Protein AF-A0A849SZ87-F1 (afdb_monomer_lite)

Structure (mmCIF, N/CA/C/O backbone):
data_AF-A0A849SZ87-F1
#
_entry.id   AF-A0A849SZ87-F1
#
loop_
_atom_site.group_PDB
_atom_site.id
_atom_site.type_symbol
_atom_site.label_atom_id
_atom_site.label_alt_id
_atom_site.label_comp_id
_atom_site.label_asym_id
_atom_site.label_entity_id
_atom_site.label_seq_id
_atom_site.pdbx_PDB_ins_code
_atom_site.Cartn_x
_atom_site.Cartn_y
_atom_site.Cartn_z
_atom_site.occupancy
_atom_site.B_iso_or_equiv
_atom_site.auth_seq_id
_atom_site.auth_comp_id
_atom_site.auth_asym_id
_atom_site.auth_atom_id
_atom_site.pdbx_PDB_model_num
ATOM 1 N N . MET A 1 1 ? 19.370 -30.699 -12.574 1.00 82.19 1 MET A N 1
ATOM 2 C CA . MET A 1 1 ? 18.838 -30.207 -13.864 1.00 82.19 1 MET A CA 1
ATOM 3 C C . MET A 1 1 ? 19.496 -28.872 -14.198 1.00 82.19 1 MET A C 1
ATOM 5 O O . MET A 1 1 ? 19.575 -28.051 -13.286 1.00 82.19 1 MET A O 1
ATOM 9 N N . PRO A 1 2 ? 19.990 -28.651 -15.431 1.00 94.44 2 PRO A N 1
ATOM 10 C CA . PRO A 1 2 ? 20.607 -27.383 -15.834 1.00 94.44 2 PRO A CA 1
ATOM 11 C C . PRO A 1 2 ? 19.672 -26.180 -15.647 1.00 94.44 2 PRO A C 1
ATOM 13 O O . PRO A 1 2 ? 18.451 -26.325 -15.718 1.00 94.44 2 PRO A O 1
ATOM 16 N N . ALA A 1 3 ? 20.238 -24.991 -15.424 1.00 92.12 3 ALA A N 1
ATOM 17 C CA . ALA A 1 3 ? 19.462 -23.763 -15.232 1.00 92.12 3 ALA A CA 1
ATOM 18 C C . ALA A 1 3 ? 18.621 -23.386 -16.467 1.00 92.12 3 ALA A C 1
ATOM 20 O O . ALA A 1 3 ? 17.505 -22.903 -16.315 1.00 92.12 3 ALA A O 1
ATOM 21 N N . SER A 1 4 ? 19.116 -23.663 -17.679 1.00 92.94 4 SER A N 1
ATOM 22 C CA . SER A 1 4 ? 18.363 -23.464 -18.926 1.00 92.94 4 SER A CA 1
ATOM 23 C C . SER A 1 4 ? 17.113 -24.340 -18.983 1.00 92.94 4 SER A C 1
ATOM 25 O O . SER A 1 4 ? 16.025 -23.849 -19.241 1.00 92.94 4 SER A O 1
ATOM 27 N N . THR A 1 5 ? 17.234 -25.618 -18.625 1.00 94.81 5 THR A N 1
ATOM 28 C CA . THR A 1 5 ? 16.085 -26.530 -18.577 1.00 94.81 5 THR A CA 1
ATOM 29 C C . THR A 1 5 ? 15.071 -26.117 -17.505 1.00 94.81 5 THR A C 1
ATOM 31 O O . THR A 1 5 ? 13.871 -26.242 -17.716 1.00 94.81 5 THR A O 1
ATOM 34 N N . GLN A 1 6 ? 15.529 -25.595 -16.358 1.00 94.69 6 GLN A N 1
ATOM 35 C CA . GLN A 1 6 ? 14.630 -25.013 -15.351 1.00 94.69 6 GLN A CA 1
ATOM 36 C C . GLN A 1 6 ? 13.871 -23.803 -15.906 1.00 94.69 6 GLN A C 1
ATOM 38 O O . GLN A 1 6 ? 12.670 -23.692 -15.678 1.00 94.69 6 GLN A O 1
ATOM 43 N N . TRP A 1 7 ? 14.553 -22.930 -16.650 1.00 93.81 7 TRP A N 1
ATOM 44 C CA . TRP A 1 7 ? 13.937 -21.767 -17.283 1.00 93.81 7 TRP A CA 1
ATOM 45 C C . TRP A 1 7 ? 12.839 -22.164 -18.274 1.00 93.81 7 TRP A C 1
ATOM 47 O O . TRP A 1 7 ? 11.716 -21.689 -18.137 1.00 93.81 7 TRP A O 1
ATOM 57 N N . ASP A 1 8 ? 13.119 -23.083 -19.199 1.00 94.75 8 ASP A N 1
ATOM 58 C CA . ASP A 1 8 ? 12.157 -23.488 -20.235 1.00 94.75 8 ASP A CA 1
ATOM 59 C C . ASP A 1 8 ? 10.884 -24.118 -19.637 1.00 94.75 8 ASP A C 1
ATOM 61 O O . ASP A 1 8 ? 9.766 -23.884 -20.109 1.00 94.75 8 ASP A O 1
ATOM 65 N N . LEU A 1 9 ? 11.034 -24.883 -18.548 1.00 94.94 9 LEU A N 1
ATOM 66 C CA . LEU A 1 9 ? 9.902 -25.445 -17.806 1.00 94.94 9 LEU A CA 1
ATOM 67 C C . LEU A 1 9 ? 9.065 -24.355 -17.122 1.00 94.94 9 LEU A C 1
ATOM 69 O O . LEU A 1 9 ? 7.835 -24.423 -17.148 1.00 94.94 9 LEU A O 1
ATOM 73 N N . MET A 1 10 ? 9.713 -23.353 -16.519 1.00 94.81 10 MET A N 1
ATOM 74 C CA . MET A 1 10 ? 9.015 -22.229 -15.889 1.00 94.81 10 MET A CA 1
ATOM 75 C C . MET A 1 10 ? 8.308 -21.346 -16.919 1.00 94.81 10 MET A C 1
ATOM 77 O O . MET A 1 10 ? 7.172 -20.945 -16.680 1.00 94.81 10 MET A O 1
ATOM 81 N N . ASP A 1 11 ? 8.935 -21.084 -18.066 1.00 93.44 11 ASP A N 1
ATOM 82 C CA . ASP A 1 11 ? 8.348 -20.297 -19.156 1.00 93.44 11 ASP A CA 1
ATOM 83 C C . ASP A 1 11 ? 7.107 -20.988 -19.739 1.00 93.44 11 ASP A C 1
ATOM 85 O O . ASP A 1 11 ? 6.035 -20.391 -19.868 1.00 93.44 11 ASP A O 1
ATOM 89 N N . THR A 1 12 ? 7.201 -22.301 -19.965 1.00 94.19 12 THR A N 1
ATOM 90 C CA . THR A 1 12 ? 6.059 -23.116 -20.395 1.00 94.19 12 THR A CA 1
ATOM 91 C C . THR A 1 12 ? 4.912 -23.042 -19.385 1.00 94.19 12 THR A C 1
ATOM 93 O O . THR A 1 12 ? 3.767 -22.803 -19.769 1.00 94.19 12 THR A O 1
ATOM 96 N N . LEU A 1 13 ? 5.203 -23.200 -18.088 1.00 93.94 13 LEU A N 1
ATOM 97 C CA . LEU A 1 13 ? 4.199 -23.106 -17.025 1.00 93.94 13 LEU A CA 1
ATOM 98 C C . LEU A 1 13 ? 3.573 -21.706 -16.936 1.00 93.94 13 LEU A C 1
ATOM 100 O O . LEU A 1 13 ? 2.364 -21.586 -16.733 1.00 93.94 13 LEU A O 1
ATOM 104 N N . ALA A 1 14 ? 4.366 -20.648 -17.116 1.00 92.25 14 ALA A N 1
ATOM 105 C CA . ALA A 1 14 ? 3.893 -19.270 -17.050 1.00 92.25 14 ALA A CA 1
ATOM 106 C C . ALA A 1 14 ? 2.784 -18.990 -18.077 1.00 92.25 14 ALA A C 1
ATOM 108 O O . ALA A 1 14 ? 1.806 -18.315 -17.747 1.00 92.25 14 ALA A O 1
ATOM 109 N N . ASN A 1 15 ? 2.871 -19.575 -19.277 1.00 92.06 15 ASN A N 1
ATOM 110 C CA . ASN A 1 15 ? 1.826 -19.454 -20.299 1.00 92.06 15 ASN A CA 1
ATOM 111 C C . ASN A 1 15 ? 0.475 -20.025 -19.833 1.00 92.06 15 ASN A C 1
ATOM 113 O O . ASN A 1 15 ? -0.566 -19.410 -20.068 1.00 92.06 15 ASN A O 1
ATOM 117 N N . TYR A 1 16 ? 0.477 -21.146 -19.105 1.00 94.38 16 TYR A N 1
ATOM 118 C CA . TYR A 1 16 ? -0.746 -21.724 -18.531 1.00 94.38 16 TYR A CA 1
ATOM 119 C C . TYR A 1 16 ? -1.301 -20.910 -17.356 1.00 94.38 16 TYR A C 1
ATOM 121 O O . TYR A 1 16 ? -2.509 -20.903 -17.123 1.00 94.38 16 TYR A O 1
ATOM 129 N N . LEU A 1 17 ? -0.439 -20.203 -16.621 1.00 94.19 17 LEU A N 1
ATOM 130 C CA . LEU A 1 17 ? -0.842 -19.337 -15.510 1.00 94.19 17 LEU A CA 1
ATOM 131 C C . LEU A 1 17 ? -1.321 -17.956 -15.971 1.00 94.19 17 LEU A C 1
ATOM 133 O O . LEU A 1 17 ? -2.005 -17.263 -15.216 1.00 94.19 17 LEU A O 1
ATOM 137 N N . TYR A 1 18 ? -1.009 -17.546 -17.201 1.00 93.69 18 TYR A N 1
ATOM 138 C CA . TYR A 1 18 ? -1.350 -16.217 -17.700 1.00 93.69 18 TYR A CA 1
ATOM 139 C C . TYR A 1 18 ? -2.860 -15.899 -17.651 1.00 93.69 18 TYR A C 1
ATOM 141 O O . TYR A 1 18 ? -3.218 -14.823 -17.163 1.00 93.69 18 TYR A O 1
ATOM 149 N N . PRO A 1 19 ? -3.784 -16.801 -18.047 1.00 95.94 19 PRO A N 1
ATOM 150 C CA . PRO A 1 19 ? -5.220 -16.555 -17.893 1.00 95.94 19 PRO A CA 1
ATOM 151 C C . PRO A 1 19 ? -5.654 -16.412 -16.428 1.00 95.94 19 PRO A C 1
ATOM 153 O O . PRO A 1 19 ? -6.506 -15.578 -16.117 1.00 95.94 19 PRO A O 1
ATOM 156 N N . VAL A 1 20 ? -5.041 -17.178 -15.517 1.00 96.12 20 VAL A N 1
ATOM 157 C CA . VAL A 1 20 ? -5.298 -17.074 -14.071 1.00 96.12 20 VAL A CA 1
ATOM 158 C C . VAL A 1 20 ? -4.872 -15.698 -13.570 1.00 96.12 20 VAL A C 1
ATOM 160 O O . VAL A 1 20 ? -5.648 -15.016 -12.907 1.00 96.12 20 VAL A O 1
ATOM 163 N N . TRP A 1 21 ? -3.682 -15.241 -13.960 1.00 95.56 21 TRP A N 1
ATOM 164 C CA . TRP A 1 21 ? -3.193 -13.899 -13.654 1.00 95.56 21 TRP A CA 1
ATOM 165 C C . TRP A 1 21 ? -4.136 -12.796 -14.165 1.00 95.56 21 TRP A C 1
ATOM 167 O O . TRP A 1 21 ? -4.491 -11.887 -13.415 1.00 95.56 21 TRP A O 1
ATOM 177 N N . GLN A 1 22 ? -4.618 -12.901 -15.407 1.00 95.69 22 GLN A N 1
ATOM 178 C CA . GLN A 1 22 ? -5.601 -11.963 -15.966 1.00 95.69 22 GLN A CA 1
ATOM 179 C C . GLN A 1 22 ? -6.918 -11.956 -15.175 1.00 95.69 22 GLN A C 1
ATOM 181 O O . GLN A 1 22 ? -7.501 -10.896 -14.937 1.00 95.69 22 GLN A O 1
ATOM 186 N N . SER A 1 23 ? -7.378 -13.126 -14.725 1.00 97.06 23 SER A N 1
ATOM 187 C CA . SER A 1 23 ? -8.558 -13.239 -13.864 1.00 97.06 23 SER A CA 1
ATOM 188 C C . SER A 1 23 ? -8.329 -12.603 -12.489 1.00 97.06 23 SER A C 1
ATOM 190 O O . SER A 1 23 ? -9.215 -11.922 -11.966 1.00 97.06 23 SER A O 1
ATOM 192 N N . LEU A 1 24 ? -7.134 -12.766 -11.912 1.00 97.88 24 LEU A N 1
ATOM 193 C CA . LEU A 1 24 ? -6.762 -12.145 -10.641 1.00 97.88 24 LEU A CA 1
ATOM 194 C C . LEU A 1 24 ? -6.739 -10.618 -10.738 1.00 97.88 24 LEU A C 1
ATOM 196 O O . LEU A 1 24 ? -7.220 -9.970 -9.816 1.00 97.88 24 LEU A O 1
ATOM 200 N N . LEU A 1 25 ? -6.272 -10.035 -11.850 1.00 97.81 25 LEU A N 1
ATOM 201 C CA . LEU A 1 25 ? -6.321 -8.582 -12.070 1.00 97.81 25 LEU A CA 1
ATOM 202 C C . LEU A 1 25 ? -7.762 -8.050 -12.031 1.00 97.81 25 LEU A C 1
ATOM 204 O O . LEU A 1 25 ? -8.057 -7.117 -11.284 1.00 97.81 25 LEU A O 1
ATOM 208 N N . LYS A 1 26 ? -8.673 -8.683 -12.780 1.00 97.31 26 LYS A N 1
ATOM 209 C CA . LYS A 1 26 ? -10.098 -8.304 -12.816 1.00 97.31 26 LYS A CA 1
ATOM 210 C C . LYS A 1 26 ? -10.783 -8.499 -11.463 1.00 97.31 26 LYS A C 1
ATOM 212 O O . LYS A 1 26 ? -11.600 -7.683 -11.045 1.00 97.31 26 LYS A O 1
ATOM 217 N N . THR A 1 27 ? -10.441 -9.573 -10.755 1.00 98.19 27 THR A N 1
ATOM 218 C CA . THR A 1 27 ? -10.985 -9.843 -9.417 1.00 98.19 27 THR A CA 1
ATOM 219 C C . THR A 1 27 ? -10.476 -8.807 -8.415 1.00 98.19 27 THR A C 1
ATOM 221 O O . THR A 1 27 ? -11.268 -8.192 -7.706 1.00 98.19 27 THR A O 1
ATOM 224 N N . ALA A 1 28 ? -9.170 -8.525 -8.423 1.00 98.19 28 ALA A N 1
ATOM 225 C CA . ALA A 1 28 ? -8.542 -7.532 -7.560 1.00 98.19 28 ALA A CA 1
ATOM 226 C C . ALA A 1 28 ? -9.120 -6.126 -7.771 1.00 98.19 28 ALA A C 1
ATOM 228 O O . ALA A 1 28 ? -9.262 -5.385 -6.798 1.00 98.19 28 ALA A O 1
ATOM 229 N N . ALA A 1 29 ? -9.524 -5.768 -8.993 1.00 97.75 29 ALA A N 1
ATOM 230 C CA . ALA A 1 29 ? -10.186 -4.493 -9.273 1.00 97.75 29 ALA A CA 1
ATOM 231 C C . ALA A 1 29 ? -11.464 -4.271 -8.445 1.00 97.75 29 ALA A C 1
ATOM 233 O O . ALA A 1 29 ? -11.855 -3.127 -8.228 1.00 97.75 29 ALA A O 1
ATOM 234 N N . ASN A 1 30 ? -12.090 -5.339 -7.939 1.00 97.88 30 ASN A N 1
ATOM 235 C CA . ASN A 1 30 ? -13.337 -5.305 -7.175 1.00 97.88 30 ASN A CA 1
ATOM 236 C C . ASN A 1 30 ? -13.152 -5.294 -5.643 1.00 97.88 30 ASN A C 1
ATOM 238 O O . ASN A 1 30 ? -14.138 -5.380 -4.910 1.00 97.88 30 ASN A O 1
ATOM 242 N N . GLY A 1 31 ? -11.919 -5.154 -5.139 1.00 97.56 31 GLY A N 1
ATOM 243 C CA . GLY A 1 31 ? -11.644 -5.031 -3.700 1.00 97.56 31 GLY A CA 1
ATOM 244 C C . GLY A 1 31 ? -12.196 -3.744 -3.076 1.00 97.56 31 GLY A C 1
ATOM 245 O O . GLY A 1 31 ? -12.512 -2.779 -3.766 1.00 97.56 31 GLY A O 1
ATOM 246 N N . ASN A 1 32 ? -12.327 -3.696 -1.755 1.00 96.69 32 ASN A N 1
ATOM 247 C CA . ASN A 1 32 ? -12.716 -2.491 -1.011 1.00 96.69 32 ASN A CA 1
ATOM 248 C C . ASN A 1 32 ? -11.555 -1.858 -0.226 1.00 96.69 32 ASN A C 1
ATOM 250 O O . ASN A 1 32 ? -11.709 -0.765 0.326 1.00 96.69 32 ASN A O 1
ATOM 254 N N . LYS A 1 33 ? -10.396 -2.520 -0.180 1.00 97.44 33 LYS A N 1
ATOM 255 C CA . LYS A 1 33 ? -9.159 -2.001 0.410 1.00 97.44 33 LYS A CA 1
ATOM 256 C C . LYS A 1 33 ? -7.991 -2.320 -0.513 1.00 97.44 33 LYS A C 1
ATOM 258 O O . LYS A 1 33 ? -7.810 -3.476 -0.893 1.00 97.44 33 LYS A O 1
ATOM 263 N N . PHE A 1 34 ? -7.218 -1.295 -0.838 1.00 98.25 34 PHE A N 1
ATOM 264 C CA . PHE A 1 34 ? -6.041 -1.369 -1.684 1.00 98.25 34 PHE A CA 1
ATOM 265 C C . PHE A 1 34 ? -4.821 -0.870 -0.919 1.00 98.25 34 PHE A C 1
ATOM 267 O O . PHE A 1 34 ? -4.878 0.164 -0.252 1.00 98.25 34 PHE A O 1
ATOM 274 N N . PHE A 1 35 ? -3.712 -1.586 -1.051 1.00 98.19 35 PHE A N 1
ATOM 275 C CA . PHE A 1 35 ? -2.406 -1.167 -0.554 1.00 98.19 35 PHE A CA 1
ATOM 276 C C . PHE A 1 35 ? -1.435 -1.205 -1.720 1.00 98.19 35 PHE A C 1
ATOM 278 O O . PHE A 1 35 ? -1.358 -2.232 -2.398 1.00 98.19 35 PHE A O 1
ATOM 285 N N . ILE A 1 36 ? -0.717 -0.110 -1.952 1.00 97.69 36 ILE A N 1
ATOM 286 C CA . ILE A 1 36 ? 0.285 -0.039 -3.014 1.00 97.69 36 ILE A CA 1
ATOM 287 C C . ILE A 1 36 ? 1.612 0.491 -2.481 1.00 97.69 36 ILE A C 1
ATOM 289 O O . ILE A 1 36 ? 1.640 1.410 -1.660 1.00 97.69 36 ILE A O 1
ATOM 293 N N . ASP A 1 37 ? 2.700 -0.099 -2.960 1.00 97.25 37 ASP A N 1
ATOM 294 C CA . ASP A 1 37 ? 4.065 0.336 -2.679 1.00 97.25 37 ASP A CA 1
ATOM 295 C C . ASP A 1 37 ? 4.983 -0.020 -3.855 1.00 97.25 37 ASP A C 1
ATOM 297 O O . ASP A 1 37 ? 4.768 -1.034 -4.525 1.00 97.25 37 ASP A O 1
ATOM 301 N N . ASP A 1 38 ? 6.003 0.799 -4.107 1.00 96.56 38 ASP A N 1
ATOM 302 C CA . ASP A 1 38 ? 6.978 0.595 -5.183 1.00 96.56 38 ASP A CA 1
ATOM 303 C C . ASP A 1 38 ? 8.367 0.310 -4.604 1.00 96.56 38 ASP A C 1
ATOM 305 O O . ASP A 1 38 ? 8.930 1.096 -3.845 1.00 96.56 38 ASP A O 1
ATOM 309 N N . THR A 1 39 ? 8.992 -0.777 -5.054 1.00 95.56 39 THR A N 1
ATOM 310 C CA . THR A 1 39 ? 10.408 -1.063 -4.780 1.00 95.56 39 THR A CA 1
ATOM 311 C C . THR A 1 39 ? 11.215 -1.032 -6.073 1.00 95.56 39 THR A C 1
ATOM 313 O O . THR A 1 39 ? 10.759 -1.500 -7.113 1.00 95.56 39 THR A O 1
ATOM 316 N N . LYS A 1 40 ? 12.439 -0.490 -6.046 1.00 96.00 40 LYS A N 1
ATOM 317 C CA . LYS A 1 40 ? 13.316 -0.453 -7.231 1.00 96.00 40 LYS A CA 1
ATOM 318 C C . LYS A 1 40 ? 13.688 -1.867 -7.688 1.00 96.00 40 LYS A C 1
ATOM 320 O O . LYS A 1 40 ? 14.055 -2.708 -6.873 1.00 96.00 40 LYS A O 1
ATOM 325 N N . VAL A 1 41 ? 13.693 -2.094 -9.000 1.00 96.81 41 VAL A N 1
ATOM 326 C CA . VAL A 1 41 ? 14.121 -3.362 -9.618 1.00 96.81 41 VAL A CA 1
ATOM 327 C C . VAL A 1 41 ? 15.041 -3.097 -10.812 1.00 96.81 41 VAL A C 1
ATOM 329 O O . VAL A 1 41 ? 15.015 -2.019 -11.404 1.00 96.81 41 VAL A O 1
ATOM 332 N N . LYS A 1 42 ? 15.881 -4.070 -11.179 1.00 96.12 42 LYS A N 1
ATOM 333 C CA . LYS A 1 42 ? 16.712 -4.018 -12.392 1.00 96.12 42 LYS A CA 1
ATOM 334 C C . LYS A 1 42 ? 16.203 -5.041 -13.401 1.00 96.12 42 LYS A C 1
ATOM 336 O O . LYS A 1 42 ? 16.357 -6.237 -13.188 1.00 96.12 42 LYS A O 1
ATOM 341 N N . VAL A 1 43 ? 15.648 -4.566 -14.514 1.00 95.38 43 VAL A N 1
ATOM 342 C CA . VAL A 1 43 ? 15.211 -5.422 -15.625 1.00 95.38 43 VAL A CA 1
ATOM 343 C C . VAL A 1 43 ? 16.175 -5.228 -16.791 1.00 95.38 43 VAL A C 1
ATOM 345 O O . VAL A 1 43 ? 16.273 -4.137 -17.351 1.00 95.38 43 VAL A O 1
ATOM 348 N N . LEU A 1 44 ? 16.930 -6.273 -17.140 1.00 95.44 44 LEU A N 1
ATOM 349 C CA . LEU A 1 44 ? 18.044 -6.163 -18.091 1.00 95.44 44 LEU A CA 1
ATOM 350 C C . LEU A 1 44 ? 17.604 -5.719 -19.492 1.00 95.44 44 LEU A C 1
ATOM 352 O O . LEU A 1 44 ? 18.324 -4.948 -20.127 1.00 95.44 44 LEU A O 1
ATOM 356 N N . SER A 1 45 ? 16.436 -6.164 -19.966 1.00 94.62 45 SER A N 1
ATOM 357 C CA . SER A 1 45 ? 15.861 -5.708 -21.240 1.00 94.62 45 SER A CA 1
ATOM 358 C C . SER A 1 45 ? 15.591 -4.201 -21.218 1.00 94.62 45 SER A C 1
ATOM 360 O O . SER A 1 45 ? 16.113 -3.478 -22.062 1.00 94.62 45 SER A O 1
ATOM 362 N N . LEU A 1 46 ? 14.918 -3.704 -20.177 1.00 94.81 46 LEU A N 1
ATOM 363 C CA . LEU A 1 46 ? 14.637 -2.274 -20.004 1.00 94.81 46 LEU A CA 1
ATOM 364 C C . LEU A 1 46 ? 15.918 -1.433 -19.846 1.00 94.81 46 LEU A C 1
ATOM 366 O O . LEU A 1 46 ? 15.982 -0.302 -20.329 1.00 94.81 46 LEU A O 1
ATOM 370 N N . ILE A 1 47 ? 16.966 -1.975 -19.211 1.00 94.19 47 ILE A N 1
ATOM 371 C CA . ILE A 1 47 ? 18.286 -1.323 -19.119 1.00 94.19 47 ILE A CA 1
ATOM 372 C C . ILE A 1 47 ? 18.936 -1.190 -20.501 1.00 94.19 47 ILE A C 1
ATOM 374 O O . ILE A 1 47 ? 19.533 -0.153 -20.792 1.00 94.19 47 ILE A O 1
ATOM 378 N N . LYS A 1 48 ? 18.833 -2.216 -21.354 1.00 93.69 48 LYS A N 1
ATOM 379 C CA . LYS A 1 48 ? 19.332 -2.148 -22.736 1.00 93.69 48 LYS A CA 1
ATOM 380 C C . LYS A 1 48 ? 18.550 -1.107 -23.540 1.00 93.69 48 LYS A C 1
ATOM 382 O O . LYS A 1 48 ? 19.170 -0.248 -24.157 1.00 93.69 48 LYS A O 1
ATOM 387 N N . GLU A 1 49 ? 17.221 -1.117 -23.451 1.00 91.69 49 GLU A N 1
ATOM 388 C CA . GLU A 1 49 ? 16.353 -0.120 -24.094 1.00 91.69 49 GLU A CA 1
ATOM 389 C C . GLU A 1 49 ? 16.687 1.314 -23.661 1.00 91.69 49 GLU A C 1
ATOM 391 O O . GLU A 1 49 ? 16.717 2.219 -24.490 1.00 91.69 49 GLU A O 1
ATOM 396 N N . ASN A 1 50 ? 17.022 1.532 -22.382 1.00 90.69 50 ASN A N 1
ATOM 397 C CA . ASN A 1 50 ? 17.359 2.855 -21.840 1.00 90.69 50 ASN A CA 1
ATOM 398 C C . ASN A 1 50 ? 18.536 3.552 -22.546 1.00 90.69 50 ASN A C 1
ATOM 400 O O . ASN A 1 50 ? 18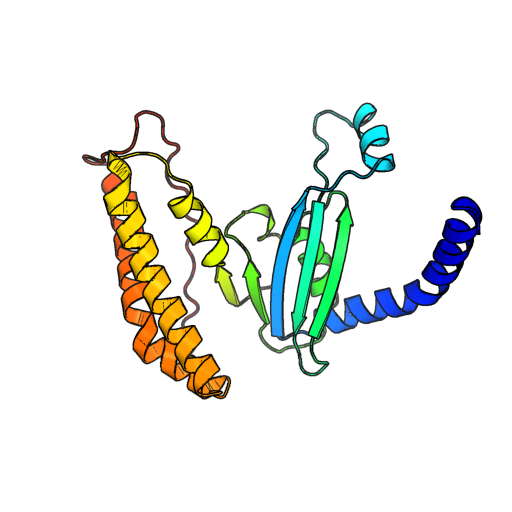.672 4.773 -22.410 1.00 90.69 50 ASN A O 1
ATOM 404 N N . LYS A 1 51 ? 19.385 2.802 -23.266 1.00 88.31 51 LYS A N 1
ATOM 405 C CA . LYS A 1 51 ? 20.479 3.350 -24.084 1.00 88.31 51 LYS A CA 1
ATOM 406 C C . LYS A 1 51 ? 19.980 4.052 -25.349 1.00 88.31 51 LYS A C 1
ATOM 408 O O . LYS A 1 51 ? 20.686 4.904 -25.874 1.00 88.31 51 LYS A O 1
ATOM 413 N N . HIS A 1 52 ? 18.781 3.704 -25.809 1.00 88.38 52 HIS A N 1
ATOM 414 C CA . HIS A 1 52 ? 18.186 4.181 -27.058 1.00 88.38 52 HIS A CA 1
ATOM 415 C C . HIS A 1 52 ? 16.961 5.082 -26.839 1.00 88.38 52 HIS A C 1
ATOM 417 O O . HIS A 1 52 ? 16.424 5.623 -27.800 1.00 88.38 52 HIS A O 1
ATOM 423 N N . LEU A 1 53 ? 16.522 5.262 -25.588 1.00 83.12 53 LEU A N 1
ATOM 424 C CA . LEU A 1 53 ? 15.405 6.142 -25.245 1.00 83.12 53 LEU A CA 1
ATOM 425 C C . LEU A 1 53 ? 15.738 7.623 -25.453 1.00 83.12 53 LEU A C 1
ATOM 427 O O . LEU A 1 53 ? 16.850 8.078 -25.156 1.00 83.12 53 LEU A O 1
ATOM 431 N N . VAL A 1 54 ? 14.730 8.395 -25.864 1.00 80.38 54 VAL A N 1
ATOM 432 C CA . VAL A 1 54 ? 14.833 9.854 -25.953 1.00 80.38 54 VAL A CA 1
ATOM 433 C C . VAL A 1 54 ? 14.960 10.418 -24.535 1.00 80.38 54 VAL A C 1
ATOM 435 O O . VAL A 1 54 ? 14.428 9.871 -23.571 1.00 80.38 54 VAL A O 1
ATOM 438 N N . LYS A 1 55 ? 15.674 11.540 -24.365 1.00 72.12 55 LYS A N 1
ATOM 439 C CA . LYS A 1 55 ? 16.013 12.113 -23.044 1.00 72.12 55 LYS A CA 1
ATOM 440 C C . LYS A 1 55 ? 14.795 12.410 -22.143 1.00 72.12 55 LYS A C 1
ATOM 442 O O . LYS A 1 55 ? 14.972 12.553 -20.938 1.00 72.12 55 LYS A O 1
ATOM 447 N N . LYS A 1 56 ? 13.588 12.499 -22.712 1.00 73.12 56 LYS A N 1
ATOM 448 C CA . LYS A 1 56 ? 12.328 12.755 -21.994 1.00 73.12 56 LYS A CA 1
ATOM 449 C C . LYS A 1 56 ? 11.632 11.486 -21.477 1.00 73.12 56 LYS A C 1
ATOM 451 O O . LYS A 1 56 ? 10.722 11.607 -20.662 1.00 73.12 56 LYS A O 1
ATOM 456 N N . ASP A 1 57 ? 12.054 10.295 -21.898 1.00 79.44 57 ASP A N 1
ATOM 457 C CA . ASP A 1 57 ? 11.383 9.047 -21.527 1.00 79.44 57 ASP A CA 1
ATOM 458 C C . ASP A 1 57 ? 11.799 8.554 -20.135 1.00 79.44 57 ASP A C 1
ATOM 460 O O . ASP A 1 57 ? 12.956 8.667 -19.711 1.00 79.44 57 ASP A O 1
ATOM 464 N N . ARG A 1 58 ? 10.849 7.951 -19.410 1.00 84.62 58 ARG A N 1
ATOM 465 C CA . ARG A 1 58 ? 11.084 7.445 -18.053 1.00 84.62 58 ARG A CA 1
ATOM 466 C C . ARG A 1 58 ? 12.004 6.221 -18.072 1.00 84.62 58 ARG A C 1
ATOM 468 O O . ARG A 1 58 ? 11.670 5.177 -18.632 1.00 84.62 58 ARG A O 1
ATOM 475 N N . LYS A 1 59 ? 13.137 6.325 -17.369 1.00 89.38 59 LYS A N 1
ATOM 476 C CA . LYS A 1 59 ? 14.144 5.250 -17.239 1.00 89.38 59 LYS A CA 1
ATOM 477 C C . LYS A 1 59 ? 14.012 4.396 -15.976 1.00 89.38 59 LYS A C 1
ATOM 479 O O . LYS A 1 59 ? 14.611 3.324 -15.913 1.00 89.38 59 LYS A O 1
ATOM 484 N N . GLY A 1 60 ? 13.281 4.894 -14.975 1.00 91.94 60 GLY A N 1
ATOM 485 C CA . GLY A 1 60 ? 13.056 4.208 -13.702 1.00 91.94 60 GLY A CA 1
ATOM 486 C C . GLY A 1 60 ? 12.339 2.872 -13.889 1.00 91.94 60 GLY A C 1
ATOM 487 O O . GLY A 1 60 ? 11.531 2.722 -14.804 1.00 91.94 60 GLY A O 1
ATOM 488 N N . MET A 1 61 ? 12.666 1.911 -13.027 1.00 95.62 61 MET A N 1
ATOM 489 C CA . MET A 1 61 ? 12.092 0.570 -13.025 1.00 95.62 61 MET A CA 1
ATOM 490 C C . MET A 1 61 ? 11.727 0.193 -11.595 1.00 95.62 61 MET A C 1
ATOM 492 O O . MET A 1 61 ? 12.558 0.300 -10.685 1.00 95.62 61 MET A O 1
ATOM 496 N N . PHE A 1 62 ? 10.495 -0.261 -11.417 1.00 97.00 62 PHE A N 1
ATOM 497 C CA . PHE A 1 62 ? 9.921 -0.578 -10.119 1.00 97.00 62 PHE A CA 1
ATOM 498 C C . PHE A 1 62 ? 9.177 -1.904 -10.193 1.00 97.00 62 PHE A C 1
ATOM 500 O O . PHE A 1 62 ? 8.708 -2.305 -11.258 1.00 97.00 62 PHE A O 1
ATOM 507 N N . THR A 1 63 ? 9.090 -2.578 -9.056 1.00 98.06 63 THR A N 1
ATOM 508 C CA . THR A 1 63 ? 8.089 -3.600 -8.790 1.00 98.06 63 THR A CA 1
ATOM 509 C C . THR A 1 63 ? 7.062 -2.980 -7.862 1.00 98.06 63 THR A C 1
ATOM 511 O O . THR A 1 63 ? 7.381 -2.675 -6.712 1.00 98.06 63 THR A O 1
ATOM 514 N N . THR A 1 64 ? 5.842 -2.820 -8.362 1.00 98.31 64 THR A N 1
ATOM 515 C CA . THR A 1 64 ? 4.685 -2.471 -7.546 1.00 98.31 64 THR A CA 1
ATOM 516 C C . THR A 1 64 ? 4.210 -3.717 -6.816 1.00 98.31 64 THR A C 1
ATOM 518 O O . THR A 1 64 ? 3.875 -4.711 -7.463 1.00 98.31 64 THR A O 1
ATOM 521 N N . GLY A 1 65 ? 4.140 -3.660 -5.489 1.00 98.19 65 GLY A N 1
ATOM 522 C CA . GLY A 1 65 ? 3.315 -4.569 -4.701 1.00 98.19 65 GLY A CA 1
ATOM 523 C C . GLY A 1 65 ? 1.918 -3.974 -4.559 1.00 98.19 65 GLY A C 1
ATOM 524 O O . GLY A 1 65 ? 1.780 -2.887 -4.005 1.00 98.19 65 GLY A O 1
ATOM 525 N N . LEU A 1 66 ? 0.894 -4.665 -5.061 1.00 98.38 66 LEU A N 1
ATOM 526 C CA . LEU A 1 66 ? -0.506 -4.264 -4.932 1.00 98.38 66 LEU A CA 1
ATOM 527 C C . LEU A 1 66 ? -1.275 -5.347 -4.184 1.00 98.38 66 LEU A C 1
ATOM 529 O O . LEU A 1 66 ? -1.387 -6.480 -4.649 1.00 98.38 66 LEU A O 1
ATOM 533 N N . ILE A 1 67 ? -1.831 -4.989 -3.033 1.00 98.50 67 ILE A N 1
ATOM 534 C CA . ILE A 1 67 ? -2.724 -5.853 -2.261 1.00 98.50 67 ILE A CA 1
ATOM 535 C C . ILE A 1 67 ? -4.146 -5.343 -2.446 1.00 98.50 67 ILE A C 1
ATOM 537 O O . ILE A 1 67 ? -4.404 -4.161 -2.226 1.00 98.50 67 ILE A O 1
ATOM 541 N N . SER A 1 68 ? -5.057 -6.233 -2.827 1.00 98.50 68 SER A N 1
ATOM 542 C CA . SER A 1 68 ? -6.490 -5.966 -2.897 1.00 98.50 68 SER A CA 1
ATOM 543 C C . SER A 1 68 ? -7.235 -6.928 -1.984 1.00 98.50 68 SER A C 1
ATOM 545 O O . SER A 1 68 ? -7.042 -8.143 -2.057 1.00 98.50 68 SER A O 1
ATOM 547 N N . GLU A 1 69 ? -8.078 -6.387 -1.113 1.00 98.00 69 GLU A N 1
ATOM 548 C CA . GLU A 1 69 ? -8.932 -7.169 -0.224 1.00 98.00 69 GLU A CA 1
ATOM 549 C C . GLU A 1 69 ? -10.401 -6.891 -0.521 1.00 98.00 69 GLU A C 1
ATOM 551 O O . GLU A 1 69 ? -10.802 -5.735 -0.671 1.00 98.00 69 GLU A O 1
ATOM 556 N N . GLY A 1 70 ? -11.214 -7.941 -0.564 1.00 95.75 70 GLY A N 1
ATOM 557 C CA . GLY A 1 70 ? -12.656 -7.865 -0.776 1.00 95.75 70 GLY A CA 1
ATOM 558 C C . GLY A 1 70 ? -13.357 -9.141 -0.321 1.00 95.75 70 GLY A C 1
ATOM 559 O O . GLY A 1 70 ? -12.778 -9.952 0.399 1.00 95.75 70 GLY A O 1
ATOM 560 N N . ASP A 1 71 ? -14.597 -9.340 -0.768 1.00 93.62 71 ASP A N 1
ATOM 561 C CA . ASP A 1 71 ? -15.384 -10.537 -0.424 1.00 93.62 71 ASP A CA 1
ATOM 562 C C . ASP A 1 71 ? -14.742 -11.830 -0.978 1.00 93.62 71 ASP A C 1
ATOM 564 O O . ASP A 1 71 ? -14.952 -12.916 -0.450 1.00 93.62 71 ASP A O 1
ATOM 568 N N . PHE A 1 72 ? -13.890 -11.703 -2.001 1.00 95.25 72 PHE A N 1
ATOM 569 C CA . PHE A 1 72 ? -13.060 -12.778 -2.557 1.00 95.25 72 PHE A CA 1
ATOM 570 C C . PHE A 1 72 ? -11.815 -13.113 -1.709 1.00 95.25 72 PHE A C 1
ATOM 572 O O . PHE A 1 72 ? -10.988 -13.924 -2.121 1.00 95.25 72 PHE A O 1
ATOM 579 N N . GLY A 1 73 ? -11.630 -12.469 -0.554 1.00 96.56 73 GLY A N 1
ATOM 580 C CA . GLY A 1 73 ? -10.428 -12.588 0.266 1.00 96.56 73 GLY A CA 1
ATOM 581 C C . GLY A 1 73 ? -9.335 -11.600 -0.145 1.00 96.56 73 GLY A C 1
ATOM 582 O O . GLY A 1 73 ? -9.617 -10.462 -0.523 1.00 96.56 73 GLY A O 1
ATOM 583 N N . ARG A 1 74 ? -8.070 -12.020 -0.025 1.00 97.88 74 ARG A N 1
ATOM 584 C CA . ARG A 1 74 ? -6.888 -11.194 -0.310 1.00 97.88 74 ARG A CA 1
ATOM 585 C C . ARG A 1 74 ? -6.195 -11.667 -1.584 1.00 97.88 74 ARG A C 1
ATOM 587 O O . ARG A 1 74 ? -5.809 -12.828 -1.680 1.00 97.88 74 ARG A O 1
ATOM 594 N N . ILE A 1 75 ? -5.953 -10.740 -2.506 1.00 98.50 75 ILE A N 1
ATOM 595 C CA . ILE A 1 75 ? -5.121 -10.939 -3.696 1.00 98.50 75 ILE A CA 1
ATOM 596 C C . ILE A 1 75 ? -3.881 -10.054 -3.575 1.00 98.50 75 ILE A C 1
ATOM 598 O O . ILE A 1 75 ? -3.986 -8.868 -3.265 1.00 98.50 75 ILE A O 1
ATOM 602 N N . VAL A 1 76 ? -2.707 -10.635 -3.828 1.00 98.19 76 VAL A N 1
ATOM 603 C CA . VAL A 1 76 ? -1.422 -9.926 -3.859 1.00 98.19 76 VAL A CA 1
ATOM 604 C C . VAL A 1 76 ? -0.856 -10.024 -5.269 1.00 98.19 76 VAL A C 1
ATOM 606 O O . VAL A 1 76 ? -0.676 -11.119 -5.797 1.00 98.19 76 VAL A O 1
ATOM 609 N N . LEU A 1 77 ? -0.595 -8.874 -5.879 1.00 98.00 77 LEU A N 1
ATOM 610 C CA . LEU A 1 77 ? -0.086 -8.740 -7.235 1.00 98.00 77 LEU A CA 1
ATOM 611 C C . LEU A 1 77 ? 1.280 -8.061 -7.204 1.00 98.00 77 LEU A C 1
ATOM 613 O O . LEU A 1 77 ? 1.480 -7.083 -6.484 1.00 98.00 77 LEU A O 1
ATOM 617 N N . TYR A 1 78 ? 2.194 -8.551 -8.036 1.00 97.38 78 TYR A N 1
ATOM 618 C CA . TYR A 1 78 ? 3.489 -7.926 -8.273 1.00 97.38 78 TYR A CA 1
ATOM 619 C C . TYR A 1 78 ? 3.577 -7.506 -9.736 1.00 97.38 78 TYR A C 1
ATOM 621 O O . TYR A 1 78 ? 3.426 -8.338 -10.629 1.00 97.38 78 TYR A O 1
ATOM 629 N N . LEU A 1 79 ? 3.803 -6.216 -9.986 1.00 97.25 79 LEU A N 1
ATOM 630 C CA . LEU A 1 79 ? 3.907 -5.665 -11.336 1.00 97.25 79 LEU A CA 1
ATOM 631 C C . LEU A 1 79 ? 5.266 -4.993 -11.507 1.00 97.25 79 LEU A C 1
ATOM 633 O O . LEU A 1 79 ? 5.501 -3.917 -10.963 1.00 97.25 79 LEU A O 1
ATOM 637 N N . SER A 1 80 ? 6.161 -5.626 -12.263 1.00 97.06 80 SER A N 1
ATOM 638 C CA . SER A 1 80 ? 7.487 -5.079 -12.560 1.00 97.06 80 SER A CA 1
ATOM 639 C C . SER A 1 80 ? 7.503 -4.367 -13.909 1.00 97.06 80 SER A C 1
ATOM 641 O O . SER A 1 80 ? 7.075 -4.920 -14.920 1.00 97.06 80 SER A O 1
ATOM 643 N N . GLY A 1 81 ? 8.028 -3.145 -13.952 1.00 96.31 81 GLY A N 1
ATOM 644 C CA . GLY A 1 81 ? 8.129 -2.375 -15.189 1.00 96.31 81 GLY A CA 1
ATOM 645 C C . GLY A 1 81 ? 8.517 -0.919 -14.955 1.00 96.31 81 GLY A C 1
ATOM 646 O O . GLY A 1 81 ? 9.149 -0.582 -13.959 1.00 96.31 81 GLY A O 1
ATOM 647 N N . ARG A 1 82 ? 8.147 -0.045 -15.898 1.00 95.06 82 ARG A N 1
ATOM 648 C CA . ARG A 1 82 ? 8.386 1.413 -15.824 1.00 95.06 82 ARG A CA 1
ATOM 649 C C . ARG A 1 82 ? 7.250 2.182 -15.143 1.00 95.06 82 ARG A C 1
ATOM 651 O O . ARG A 1 82 ? 7.427 3.346 -14.776 1.00 95.06 82 ARG A O 1
ATOM 658 N N . SER A 1 83 ? 6.075 1.561 -15.055 1.00 95.25 83 SER A N 1
ATOM 659 C CA . SER A 1 83 ? 4.908 2.176 -14.436 1.00 95.25 83 SER A CA 1
ATOM 660 C C . SER A 1 83 ? 5.076 2.257 -12.928 1.00 95.25 83 SER A C 1
ATOM 662 O O . SER A 1 83 ? 5.589 1.323 -12.318 1.00 95.25 83 SER A O 1
ATOM 664 N N . HIS A 1 84 ? 4.634 3.374 -12.360 1.00 96.00 84 HIS A N 1
ATOM 665 C CA . HIS A 1 84 ? 4.537 3.531 -10.913 1.00 96.00 84 HIS A CA 1
ATOM 666 C C . HIS A 1 84 ? 3.328 2.783 -10.357 1.00 96.00 84 HIS A C 1
ATOM 668 O O . HIS A 1 84 ? 2.369 2.500 -11.083 1.00 96.00 84 HIS A O 1
ATOM 674 N N . ALA A 1 85 ? 3.342 2.550 -9.051 1.00 97.06 85 ALA A N 1
ATOM 675 C CA . ALA A 1 85 ? 2.259 1.934 -8.304 1.00 97.06 85 ALA A CA 1
ATOM 676 C C . ALA A 1 85 ? 0.882 2.553 -8.598 1.00 97.06 85 ALA A C 1
ATOM 678 O O . ALA A 1 85 ? -0.056 1.819 -8.916 1.00 97.06 85 ALA A O 1
ATOM 679 N N . GLY A 1 86 ? 0.766 3.886 -8.601 1.00 97.00 86 GLY A N 1
ATOM 680 C CA . GLY A 1 86 ? -0.490 4.569 -8.937 1.00 97.00 86 GLY A CA 1
ATOM 681 C C . GLY A 1 86 ? -0.967 4.320 -10.373 1.00 97.00 86 GLY A C 1
ATOM 682 O O . GLY A 1 86 ? -2.160 4.158 -10.604 1.00 97.00 86 GLY A O 1
ATOM 683 N N . GLU A 1 87 ? -0.052 4.235 -11.342 1.00 97.25 87 GLU A N 1
ATOM 684 C CA . GLU A 1 87 ? -0.389 3.956 -12.750 1.00 97.25 87 GLU A CA 1
ATOM 685 C C . GLU A 1 87 ? -0.796 2.494 -12.960 1.00 97.25 87 GLU A C 1
ATOM 687 O O . GLU A 1 87 ? -1.636 2.186 -13.803 1.00 97.25 87 GLU A O 1
ATOM 692 N N . ASN A 1 88 ? -0.191 1.575 -12.206 1.00 97.88 88 ASN A N 1
ATOM 693 C CA . ASN A 1 88 ? -0.584 0.171 -12.215 1.00 97.88 88 ASN A CA 1
ATOM 694 C C . ASN A 1 88 ? -1.966 -0.016 -11.576 1.00 97.88 88 ASN A C 1
ATOM 696 O O . ASN A 1 88 ? -2.799 -0.730 -12.136 1.00 97.88 88 ASN A O 1
ATOM 700 N N . LEU A 1 89 ? -2.237 0.667 -10.459 1.00 98.00 89 LEU A N 1
ATOM 701 C CA . LEU A 1 89 ? -3.558 0.673 -9.834 1.00 98.00 89 LEU A CA 1
ATOM 702 C C . LEU A 1 89 ? -4.625 1.264 -10.765 1.00 98.00 89 LEU A C 1
ATOM 704 O O . LEU A 1 89 ? -5.684 0.662 -10.898 1.00 98.00 89 LEU A O 1
ATOM 708 N N . ASP A 1 90 ? -4.342 2.379 -11.445 1.00 97.69 90 ASP A N 1
ATOM 70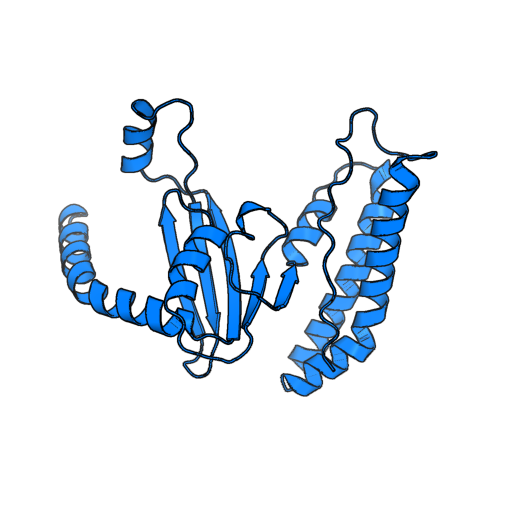9 C CA . ASP A 1 90 ? -5.266 3.006 -12.403 1.00 97.69 90 ASP A CA 1
ATOM 710 C C . ASP A 1 90 ? -5.698 2.035 -13.522 1.00 97.69 90 ASP A C 1
ATOM 712 O O . ASP A 1 90 ? -6.884 1.889 -13.822 1.00 97.69 90 ASP A O 1
ATOM 716 N N . LYS A 1 91 ? -4.755 1.276 -14.094 1.00 97.31 91 LYS A N 1
ATOM 717 C CA . LYS A 1 91 ? -5.076 0.253 -15.108 1.00 97.31 91 LYS A CA 1
ATOM 718 C C . LYS A 1 91 ? -6.013 -0.827 -14.567 1.00 97.31 91 LYS A C 1
ATOM 720 O O . LYS A 1 91 ? -6.891 -1.291 -15.290 1.00 97.31 91 LYS A O 1
ATOM 725 N N . ILE A 1 92 ? -5.819 -1.241 -13.315 1.00 97.44 92 ILE A N 1
ATOM 726 C CA . ILE A 1 92 ? -6.619 -2.294 -12.681 1.00 97.44 92 ILE A CA 1
ATOM 727 C C . ILE A 1 92 ? -8.004 -1.759 -12.314 1.00 97.44 92 ILE A C 1
ATOM 729 O O . ILE A 1 92 ? -9.007 -2.380 -12.668 1.00 97.44 92 ILE A O 1
ATOM 733 N N . ILE A 1 93 ? -8.085 -0.595 -11.664 1.00 96.88 93 ILE A N 1
ATOM 734 C CA . ILE A 1 93 ? -9.349 -0.031 -11.174 1.00 96.88 93 ILE A CA 1
ATOM 735 C C . ILE A 1 93 ? -10.306 0.329 -12.316 1.00 96.88 93 ILE A C 1
ATOM 737 O O . ILE A 1 93 ? -11.514 0.239 -12.139 1.00 96.88 93 ILE A O 1
ATOM 741 N N . LYS A 1 94 ? -9.797 0.611 -13.522 1.00 96.31 94 LYS A N 1
ATOM 742 C CA . LYS A 1 94 ? -10.615 0.786 -14.738 1.00 96.31 94 LYS A CA 1
ATOM 743 C C . LYS A 1 94 ? -11.435 -0.447 -15.131 1.00 96.31 94 LYS A C 1
ATOM 745 O O . LYS A 1 94 ? -12.381 -0.324 -15.899 1.00 96.31 94 LYS A O 1
ATOM 750 N N . THR A 1 95 ? -11.090 -1.627 -14.615 1.00 96.31 95 THR A N 1
ATOM 751 C CA . THR A 1 95 ? -11.840 -2.877 -14.843 1.00 96.31 95 THR A CA 1
ATOM 752 C C . THR A 1 95 ? -12.808 -3.218 -13.707 1.00 96.31 95 THR A C 1
ATOM 754 O O . THR A 1 95 ? -13.449 -4.269 -13.732 1.00 96.31 95 THR A O 1
ATOM 757 N N . ARG A 1 96 ? -12.912 -2.344 -12.697 1.00 96.50 96 ARG A N 1
ATOM 758 C CA . ARG A 1 96 ? -13.808 -2.504 -11.552 1.00 96.50 96 ARG A CA 1
ATOM 759 C C . ARG A 1 96 ? -15.270 -2.475 -11.995 1.00 96.50 96 ARG A C 1
ATOM 761 O O . ARG A 1 96 ? -15.680 -1.598 -12.744 1.00 96.50 96 ARG A O 1
ATOM 768 N N . THR A 1 97 ? -16.063 -3.385 -11.438 1.00 96.31 97 THR A N 1
ATOM 769 C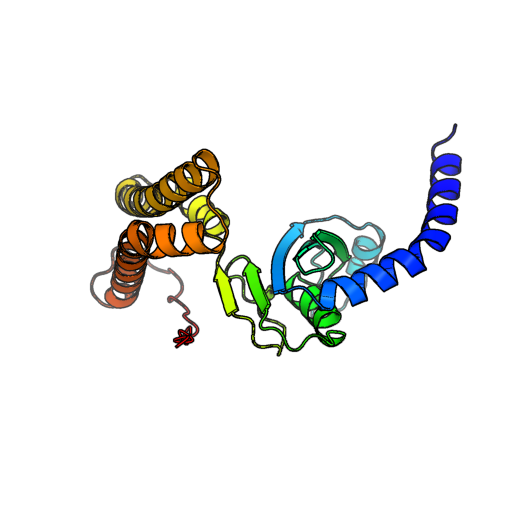 CA . THR A 1 97 ? -17.528 -3.434 -11.590 1.00 96.31 97 THR A CA 1
ATOM 770 C C . THR A 1 97 ? -18.267 -3.234 -10.263 1.00 96.31 97 THR A C 1
ATOM 772 O O . THR A 1 97 ? -19.476 -3.056 -10.247 1.00 96.31 97 THR A O 1
ATOM 775 N N . SER A 1 98 ? -17.558 -3.291 -9.135 1.00 94.88 98 SER A N 1
ATOM 776 C CA . SER A 1 98 ? -18.104 -3.094 -7.793 1.00 94.88 98 SER A CA 1
ATOM 777 C C . SER A 1 98 ? -18.412 -1.624 -7.511 1.00 94.88 98 SER A C 1
ATOM 779 O O . SER A 1 98 ? -17.544 -0.761 -7.639 1.00 94.88 98 SER A O 1
ATOM 781 N N . GLU A 1 99 ? -19.620 -1.359 -7.021 1.00 92.94 99 GLU A N 1
ATOM 782 C CA . GLU A 1 99 ? -20.076 -0.024 -6.605 1.00 92.94 99 GLU A CA 1
ATOM 783 C C . GLU A 1 99 ? -19.656 0.334 -5.168 1.00 92.94 99 GLU A C 1
ATOM 785 O O . GLU A 1 99 ? -19.828 1.466 -4.716 1.00 92.94 99 GLU A O 1
ATOM 790 N N . LYS A 1 100 ? -19.088 -0.622 -4.415 1.00 93.12 100 LYS A N 1
ATOM 791 C CA . LYS A 1 100 ? -18.630 -0.371 -3.041 1.00 93.12 100 LYS A CA 1
ATOM 792 C C . LYS A 1 100 ? -17.506 0.666 -3.059 1.00 93.12 100 LYS A C 1
ATOM 794 O O . LYS A 1 100 ? -16.576 0.553 -3.859 1.00 93.12 100 LYS A O 1
ATOM 799 N N . LYS A 1 101 ? -17.524 1.613 -2.116 1.00 93.56 101 LYS A N 1
ATOM 800 C CA . LYS A 1 101 ? -16.393 2.529 -1.898 1.00 93.56 101 LYS A CA 1
ATOM 801 C C . LYS A 1 101 ? -15.110 1.737 -1.633 1.00 93.56 101 LYS A C 1
ATOM 803 O O . LYS A 1 101 ? -15.141 0.669 -1.016 1.00 93.56 101 LYS A O 1
ATOM 808 N N . ALA A 1 102 ? -13.986 2.273 -2.098 1.00 95.88 102 ALA A N 1
ATOM 809 C CA . ALA A 1 102 ? -12.684 1.642 -1.948 1.00 95.88 102 ALA A CA 1
ATOM 810 C C . ALA A 1 102 ? -11.723 2.555 -1.191 1.00 95.88 102 ALA A C 1
ATOM 812 O O . ALA A 1 102 ? -11.653 3.755 -1.456 1.00 95.88 102 ALA A O 1
ATOM 813 N N . ASN A 1 103 ? -10.972 1.959 -0.271 1.00 96.50 103 ASN A N 1
ATOM 814 C CA . ASN A 1 103 ? -9.918 2.631 0.471 1.00 96.50 103 ASN A CA 1
ATOM 815 C C . ASN A 1 103 ? -8.575 2.391 -0.215 1.00 96.50 103 ASN A C 1
ATOM 817 O O . ASN A 1 103 ? -8.317 1.270 -0.657 1.00 96.50 103 ASN A O 1
ATOM 821 N N . LEU A 1 104 ? -7.717 3.407 -0.263 1.00 97.56 104 LEU A N 1
ATOM 822 C CA . LEU A 1 104 ? -6.354 3.302 -0.781 1.00 97.56 104 LEU A CA 1
ATOM 823 C C . LEU A 1 104 ? -5.353 3.737 0.286 1.00 97.56 104 LEU A C 1
ATOM 825 O O . LEU A 1 104 ? -5.384 4.882 0.733 1.00 97.56 104 LEU A O 1
ATOM 829 N N . MET A 1 105 ? -4.446 2.831 0.643 1.00 97.38 105 MET A N 1
ATOM 830 C CA . MET A 1 105 ? -3.294 3.093 1.497 1.00 97.38 105 MET A CA 1
ATOM 831 C C . MET A 1 105 ? -2.008 3.099 0.661 1.00 97.38 105 MET A C 1
ATOM 833 O O . MET A 1 105 ? -1.669 2.099 0.027 1.00 97.38 105 MET A O 1
ATOM 837 N N . SER A 1 106 ? -1.265 4.201 0.702 1.00 96.75 106 SER A N 1
ATOM 838 C CA . SER A 1 106 ? 0.057 4.341 0.071 1.00 96.75 106 SER A CA 1
ATOM 839 C C . SER A 1 106 ? 0.917 5.339 0.847 1.00 96.75 106 SER A C 1
ATOM 841 O O . SER A 1 106 ? 0.453 5.948 1.810 1.00 96.75 106 SER A O 1
ATOM 843 N N . ASP A 1 107 ? 2.173 5.550 0.457 1.00 94.31 107 ASP A N 1
ATOM 844 C CA . ASP A 1 107 ? 2.860 6.785 0.855 1.00 94.31 107 ASP A CA 1
ATOM 845 C C . ASP A 1 107 ? 2.239 8.019 0.153 1.00 94.31 107 ASP A C 1
ATOM 847 O O . ASP A 1 107 ? 1.359 7.892 -0.707 1.00 94.31 107 ASP A O 1
ATOM 851 N N . ALA A 1 108 ? 2.685 9.219 0.530 1.00 92.06 108 ALA A N 1
ATOM 852 C CA . ALA A 1 108 ? 2.183 10.485 -0.011 1.00 92.06 108 ALA A CA 1
ATOM 853 C C . ALA A 1 108 ? 2.842 10.907 -1.345 1.00 92.06 108 ALA A C 1
ATOM 855 O O . ALA A 1 108 ? 2.754 12.071 -1.740 1.00 92.06 108 ALA A O 1
ATOM 856 N N . LEU A 1 109 ? 3.530 10.000 -2.048 1.00 92.50 109 LEU A N 1
ATOM 857 C CA . LEU A 1 109 ? 4.185 10.318 -3.313 1.00 92.50 109 LEU A CA 1
ATOM 858 C C . LEU A 1 109 ? 3.145 10.624 -4.401 1.00 92.50 109 LEU A C 1
ATOM 860 O O . LEU A 1 109 ? 2.215 9.857 -4.638 1.00 92.50 109 LEU A O 1
ATOM 864 N N . SER A 1 110 ? 3.353 11.703 -5.160 1.00 91.12 110 SER A N 1
ATOM 865 C CA . SER A 1 110 ? 2.465 12.101 -6.269 1.00 91.12 110 SER A CA 1
ATOM 866 C C . SER A 1 110 ? 2.354 11.056 -7.391 1.00 91.12 110 SER A C 1
ATOM 868 O O . SER A 1 110 ? 1.441 11.108 -8.215 1.00 91.12 110 SER A O 1
ATOM 870 N N . ALA A 1 111 ? 3.279 10.095 -7.436 1.00 92.69 111 ALA A N 1
ATOM 871 C CA . ALA A 1 111 ? 3.244 8.946 -8.333 1.00 92.69 111 ALA A CA 1
ATOM 872 C C . ALA A 1 111 ? 2.150 7.920 -7.973 1.00 92.69 111 ALA A C 1
ATOM 874 O O . ALA A 1 111 ? 1.763 7.136 -8.838 1.00 92.69 111 ALA A O 1
ATOM 875 N N . ASN A 1 112 ? 1.634 7.949 -6.740 1.00 94.38 112 ASN A N 1
ATOM 876 C CA . ASN A 1 112 ? 0.541 7.091 -6.275 1.00 94.38 112 ASN A CA 1
ATOM 877 C C . ASN A 1 112 ? -0.846 7.685 -6.565 1.00 94.38 112 ASN A C 1
ATOM 879 O O . ASN A 1 112 ? -1.835 6.959 -6.614 1.00 94.38 112 ASN A O 1
ATOM 883 N N . ASP A 1 113 ? -0.918 8.990 -6.836 1.00 91.44 113 ASP A N 1
ATOM 884 C CA . ASP A 1 113 ? -2.150 9.709 -7.167 1.00 91.44 113 ASP A CA 1
ATOM 885 C C . ASP A 1 113 ? -2.282 9.909 -8.686 1.00 91.44 113 ASP A C 1
ATOM 887 O O . ASP A 1 113 ? -2.044 10.997 -9.221 1.00 91.44 113 ASP A O 1
ATOM 891 N N . LYS A 1 114 ? -2.563 8.809 -9.397 1.00 93.44 114 LYS A N 1
ATOM 892 C CA . LYS A 1 114 ? -2.657 8.764 -10.873 1.00 93.44 114 LYS A CA 1
ATOM 893 C C . LYS A 1 114 ? -3.993 8.274 -11.418 1.00 93.44 114 LYS A C 1
ATOM 895 O O . LYS A 1 114 ? -4.182 8.306 -12.627 1.00 93.44 114 LYS A O 1
ATOM 900 N N . SER A 1 115 ? -4.872 7.808 -10.542 1.00 91.12 115 SER A N 1
ATOM 901 C CA . SER A 1 115 ? -6.186 7.287 -10.898 1.00 91.12 115 SER A CA 1
ATOM 902 C C . SER A 1 115 ? -7.243 8.378 -10.760 1.00 91.12 115 SER A C 1
ATOM 904 O O . SER A 1 115 ? -7.245 9.089 -9.757 1.00 91.12 115 SER A O 1
ATOM 906 N N . ASP A 1 116 ? -8.181 8.430 -11.704 1.00 91.25 116 ASP A N 1
ATOM 907 C CA . ASP A 1 116 ? -9.361 9.307 -11.630 1.00 91.25 116 ASP A CA 1
ATOM 908 C C . ASP A 1 116 ? -10.444 8.758 -10.681 1.00 91.25 116 ASP A C 1
ATOM 910 O O . ASP A 1 116 ? -11.360 9.476 -10.287 1.00 91.25 116 ASP A O 1
ATOM 914 N N . TYR A 1 117 ? -10.348 7.481 -10.291 1.00 93.75 117 TYR A N 1
ATOM 915 C CA . TYR A 1 117 ? -11.230 6.892 -9.283 1.00 93.75 117 TYR A CA 1
ATOM 916 C C . TYR A 1 117 ? -11.049 7.571 -7.916 1.00 93.75 117 TYR A C 1
ATOM 918 O O . TYR A 1 117 ? -9.933 7.672 -7.396 1.00 93.75 117 TYR A O 1
ATOM 926 N N . GLU A 1 118 ? -12.162 7.961 -7.296 1.00 93.25 118 GLU A N 1
ATOM 927 C CA . GLU A 1 118 ? -12.182 8.600 -5.982 1.00 93.25 118 GLU A CA 1
ATOM 928 C C . GLU A 1 118 ? -12.058 7.561 -4.854 1.00 93.25 118 GLU A C 1
ATOM 930 O O . GLU A 1 118 ? -13.028 6.947 -4.404 1.00 93.25 118 GLU A O 1
ATOM 935 N N . PHE A 1 119 ? -10.827 7.346 -4.391 1.00 95.56 119 PHE A N 1
ATOM 936 C CA . PHE A 1 119 ? -10.553 6.509 -3.224 1.00 95.56 119 PHE A CA 1
ATOM 937 C C . PHE A 1 119 ? -10.706 7.286 -1.915 1.00 95.56 119 PHE A C 1
ATOM 939 O O . PHE A 1 119 ? -10.234 8.418 -1.793 1.00 95.56 119 PHE A O 1
ATOM 946 N N . ALA A 1 120 ? -11.218 6.613 -0.882 1.00 95.25 120 ALA A N 1
ATOM 947 C CA . ALA A 1 120 ? -10.989 7.035 0.495 1.00 95.25 120 ALA A CA 1
ATOM 948 C C . ALA A 1 120 ? -9.506 6.805 0.826 1.00 95.25 120 ALA A C 1
ATOM 950 O O . ALA A 1 120 ? -9.054 5.670 1.002 1.00 95.25 120 ALA A O 1
ATOM 951 N N . ARG A 1 121 ? -8.711 7.875 0.808 1.00 93.62 121 ARG A N 1
ATOM 952 C CA . ARG A 1 121 ? -7.256 7.774 0.948 1.00 93.62 121 ARG A CA 1
ATOM 953 C C . ARG A 1 121 ? -6.805 7.743 2.398 1.00 93.62 121 ARG A C 1
ATOM 955 O O . ARG A 1 121 ? -7.330 8.440 3.260 1.00 93.62 121 ARG A O 1
ATOM 962 N N . SER A 1 122 ? -5.755 6.975 2.637 1.00 93.19 122 SER A N 1
ATOM 963 C CA . SER A 1 122 ? -4.991 6.970 3.877 1.00 93.19 122 SER A CA 1
ATOM 964 C C . SER A 1 122 ? -3.507 6.938 3.537 1.00 93.19 122 SER A C 1
ATOM 966 O O . SER A 1 122 ? -3.088 6.234 2.619 1.00 93.19 122 SER A O 1
ATOM 968 N N . TYR A 1 123 ? -2.700 7.701 4.270 1.00 94.62 123 TYR A N 1
ATOM 969 C CA . TYR A 1 123 ? -1.254 7.700 4.074 1.00 94.62 123 TYR A CA 1
ATOM 970 C C . TYR A 1 123 ? -0.571 6.783 5.081 1.00 94.62 123 TYR A C 1
ATOM 972 O O . TYR A 1 123 ? -0.928 6.721 6.258 1.00 94.62 123 TYR A O 1
ATOM 980 N N . CYS A 1 124 ? 0.431 6.053 4.607 1.00 95.00 124 CYS A N 1
ATOM 981 C CA . CYS A 1 124 ? 1.112 5.043 5.391 1.00 95.00 124 CYS A CA 1
ATOM 982 C C . CYS A 1 124 ? 1.978 5.680 6.488 1.00 95.00 124 CYS A C 1
ATOM 984 O O . CYS A 1 124 ? 3.072 6.187 6.221 1.00 95.00 124 CYS A O 1
ATOM 986 N N . LEU A 1 125 ? 1.537 5.558 7.743 1.00 94.31 125 LEU A N 1
ATOM 987 C CA . LEU A 1 125 ? 2.294 6.021 8.910 1.00 94.31 125 LEU A CA 1
ATOM 988 C C . LEU A 1 125 ? 3.683 5.380 9.004 1.00 94.31 125 LEU A C 1
ATOM 990 O O . LEU A 1 125 ? 4.629 6.043 9.404 1.00 94.31 125 LEU A O 1
ATOM 994 N N . SER A 1 126 ? 3.853 4.118 8.592 1.00 93.44 126 SER A N 1
ATOM 995 C CA . SER A 1 126 ? 5.176 3.471 8.572 1.00 93.44 126 SER A CA 1
ATOM 996 C C . SER A 1 126 ? 6.152 4.117 7.589 1.00 93.44 126 SER A C 1
ATOM 998 O O . SER A 1 126 ? 7.360 4.078 7.824 1.00 93.44 126 SER A O 1
ATOM 1000 N N . HIS A 1 127 ? 5.659 4.668 6.475 1.00 92.69 127 HIS A N 1
ATOM 1001 C CA . HIS A 1 127 ? 6.488 5.430 5.539 1.00 92.69 127 HIS A CA 1
ATOM 1002 C C . HIS A 1 127 ? 6.854 6.793 6.128 1.00 92.69 127 HIS A C 1
ATOM 1004 O O . HIS A 1 127 ? 8.027 7.154 6.095 1.00 92.69 127 HIS A O 1
ATOM 1010 N N . GLY A 1 128 ? 5.884 7.494 6.729 1.00 91.56 128 GLY A N 1
ATOM 1011 C CA . GLY A 1 128 ? 6.123 8.760 7.430 1.00 91.56 128 GLY A CA 1
ATOM 1012 C C . GLY A 1 128 ? 7.130 8.605 8.571 1.00 91.56 128 GLY A C 1
ATOM 1013 O O . GLY A 1 128 ? 8.186 9.226 8.547 1.00 91.56 128 GLY A O 1
ATOM 1014 N N . ARG A 1 129 ? 6.875 7.678 9.503 1.00 94.19 129 ARG A N 1
ATOM 1015 C CA . ARG A 1 129 ? 7.744 7.365 10.649 1.00 94.19 129 ARG A CA 1
ATOM 1016 C C . ARG A 1 129 ? 9.197 7.139 10.241 1.00 94.19 129 ARG A C 1
ATOM 1018 O O . ARG A 1 129 ? 10.099 7.664 10.879 1.00 94.19 129 ARG A O 1
ATOM 1025 N N . ARG A 1 130 ? 9.435 6.349 9.185 1.00 92.38 130 ARG A N 1
ATOM 1026 C CA . ARG A 1 130 ? 10.795 6.033 8.714 1.00 92.38 130 ARG A CA 1
ATOM 1027 C C . ARG A 1 130 ? 11.612 7.283 8.399 1.00 92.38 130 ARG A C 1
ATOM 1029 O O . ARG A 1 130 ? 12.813 7.237 8.602 1.00 92.38 130 ARG A O 1
ATOM 1036 N N . LYS A 1 131 ? 10.981 8.363 7.931 1.00 89.75 131 LYS A N 1
ATOM 1037 C CA . LYS A 1 131 ? 11.674 9.617 7.618 1.00 89.75 131 LYS A CA 1
ATOM 1038 C C . LYS A 1 131 ? 12.203 10.322 8.859 1.00 89.75 131 LYS A C 1
ATOM 1040 O O . LYS A 1 131 ? 13.302 10.842 8.784 1.00 89.75 131 LYS A O 1
ATOM 1045 N N . PHE A 1 132 ? 11.470 10.264 9.970 1.00 91.31 132 PHE A N 1
ATOM 1046 C CA . PHE A 1 132 ? 11.876 10.858 11.248 1.00 91.31 132 PHE A CA 1
ATOM 1047 C C . PHE A 1 132 ? 12.889 9.992 12.003 1.00 91.31 132 PHE A C 1
ATOM 1049 O O . PHE A 1 132 ? 13.776 10.518 12.650 1.00 91.31 132 PHE A O 1
ATOM 1056 N N . VAL A 1 133 ? 12.818 8.662 11.871 1.00 90.94 133 VAL A N 1
ATOM 1057 C CA . VAL A 1 133 ? 13.815 7.754 12.479 1.00 90.94 133 VAL A CA 1
ATOM 1058 C C . VAL A 1 133 ? 15.209 7.920 11.866 1.00 90.94 133 VAL A C 1
ATOM 1060 O O . VAL A 1 133 ? 16.198 7.612 12.515 1.00 90.94 133 VAL A O 1
ATOM 1063 N N . THR A 1 134 ? 15.294 8.327 10.598 1.00 88.81 134 THR A N 1
ATOM 1064 C CA . THR A 1 134 ? 16.571 8.457 9.880 1.00 88.81 134 THR A CA 1
ATOM 1065 C C . THR A 1 134 ? 17.181 9.853 9.957 1.00 88.81 134 THR A C 1
ATOM 1067 O O . THR A 1 134 ? 18.188 10.079 9.292 1.00 88.81 134 THR A O 1
ATOM 1070 N N . VAL A 1 135 ? 16.547 10.793 10.665 1.00 88.19 135 VAL A N 1
ATOM 1071 C CA . VAL A 1 135 ? 17.135 12.115 10.909 1.00 88.19 135 VAL A CA 1
ATOM 1072 C C . VAL A 1 135 ? 18.246 11.938 11.938 1.00 88.19 135 VAL A C 1
ATOM 1074 O O . VAL A 1 135 ? 18.007 11.379 13.003 1.00 88.19 135 VAL A O 1
ATOM 1077 N N . ASP A 1 136 ? 19.448 12.369 11.574 1.00 80.19 136 ASP A N 1
ATOM 1078 C CA . ASP A 1 136 ? 20.659 12.312 12.395 1.00 80.19 136 ASP A CA 1
ATOM 1079 C C . ASP A 1 136 ? 21.145 13.752 12.588 1.00 80.19 136 ASP A C 1
ATOM 1081 O O . ASP A 1 136 ? 22.078 14.209 11.932 1.00 80.19 136 ASP A O 1
ATOM 1085 N N . ASP A 1 137 ? 20.369 14.501 13.370 1.00 80.69 137 ASP A N 1
ATOM 1086 C CA . ASP A 1 137 ? 20.563 15.919 13.663 1.00 80.69 137 ASP A CA 1
ATOM 1087 C C . ASP A 1 137 ? 20.086 16.182 15.098 1.00 80.69 137 ASP A C 1
ATOM 1089 O O . ASP A 1 137 ? 18.923 15.926 15.429 1.00 80.69 137 ASP A O 1
ATOM 1093 N N . GLU A 1 138 ? 21.000 16.654 15.947 1.00 80.75 138 GLU A N 1
ATOM 1094 C CA . GLU A 1 138 ? 20.752 16.910 17.369 1.00 80.75 138 GLU A CA 1
ATOM 1095 C C . GLU A 1 138 ? 19.689 18.002 17.581 1.00 80.75 138 GLU A C 1
ATOM 1097 O O . GLU A 1 13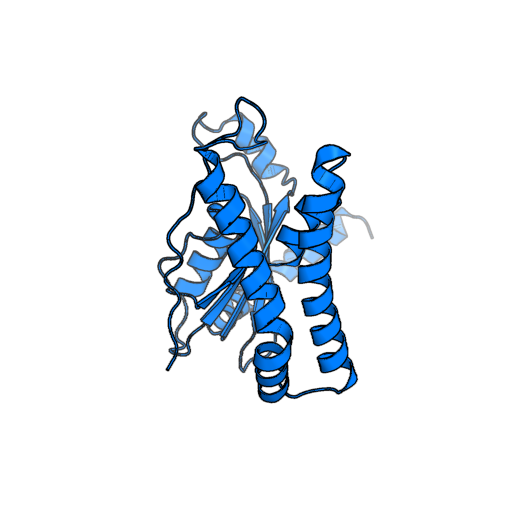8 ? 18.875 17.899 18.500 1.00 80.75 138 GLU A O 1
ATOM 1102 N N . GLU A 1 139 ? 19.624 19.017 16.711 1.00 77.31 139 GLU A N 1
ATOM 1103 C CA . GLU A 1 139 ? 18.635 20.100 16.817 1.00 77.31 139 GLU A CA 1
ATOM 1104 C C . GLU A 1 139 ? 17.217 19.599 16.491 1.00 77.31 139 GLU A C 1
ATOM 1106 O O . GLU A 1 139 ? 16.220 20.091 17.027 1.00 77.31 139 GLU A O 1
ATOM 1111 N N . LEU A 1 140 ? 17.117 18.552 15.668 1.00 81.44 140 LEU A N 1
ATOM 1112 C CA . LEU A 1 140 ? 15.853 17.944 15.258 1.00 81.44 140 LEU A CA 1
ATOM 1113 C C . LEU A 1 140 ? 15.441 16.740 16.115 1.00 81.44 140 LEU A C 1
ATOM 1115 O O . LEU A 1 140 ? 14.356 16.191 15.887 1.00 81.44 140 LEU A O 1
ATOM 1119 N N . GLU A 1 141 ? 16.238 16.342 17.112 1.00 80.25 141 GLU A N 1
ATOM 1120 C CA . GLU A 1 141 ? 15.960 15.173 17.956 1.00 80.25 141 GLU A CA 1
ATOM 1121 C C . GLU A 1 141 ? 14.610 15.308 18.676 1.00 80.25 141 GLU A C 1
ATOM 1123 O O . GLU A 1 141 ? 13.749 14.432 18.562 1.00 80.25 141 GLU A O 1
ATOM 1128 N N . ASN A 1 142 ? 14.373 16.439 19.348 1.00 83.62 142 ASN A N 1
ATOM 1129 C CA . ASN A 1 142 ? 13.134 16.689 20.091 1.00 83.62 142 ASN A CA 1
ATOM 1130 C C . ASN A 1 142 ? 11.886 16.739 19.175 1.00 83.62 142 ASN A C 1
ATOM 1132 O O . ASN A 1 142 ? 10.913 16.026 19.457 1.00 83.62 142 ASN A O 1
ATOM 1136 N N . PRO A 1 143 ? 11.878 17.507 18.062 1.00 88.31 143 PRO A N 1
ATOM 1137 C CA . PRO A 1 143 ? 10.814 17.450 17.055 1.00 88.31 143 PRO A CA 1
ATOM 1138 C C . PRO A 1 143 ? 10.551 16.043 16.507 1.00 88.31 143 PRO A C 1
ATOM 1140 O O . PRO A 1 143 ? 9.396 15.620 16.398 1.00 88.31 143 PRO A O 1
ATOM 1143 N N . CYS A 1 144 ? 11.607 15.295 16.173 1.00 91.31 144 CYS A N 1
ATOM 1144 C CA . CYS A 1 144 ? 11.471 13.936 15.660 1.00 91.31 144 CYS A CA 1
ATOM 1145 C C . CYS A 1 144 ? 10.872 13.012 16.719 1.00 91.31 144 CYS A C 1
ATOM 1147 O O . CYS A 1 144 ? 9.939 12.267 16.411 1.00 91.31 144 CYS A O 1
ATOM 1149 N N . GLN A 1 145 ? 11.340 13.093 17.966 1.00 92.81 145 GLN A N 1
ATOM 1150 C CA . GLN A 1 145 ? 10.834 12.281 19.066 1.00 92.81 145 GLN A CA 1
ATOM 1151 C C . GLN A 1 145 ? 9.343 12.530 19.312 1.00 92.81 145 GLN A C 1
ATOM 1153 O O . GLN A 1 145 ? 8.585 11.567 19.413 1.00 92.81 145 GLN A O 1
ATOM 1158 N N . TYR A 1 146 ? 8.891 13.789 19.282 1.00 93.94 146 TYR A N 1
ATOM 1159 C CA . TYR A 1 146 ? 7.466 14.120 19.390 1.00 93.94 146 TYR A CA 1
ATOM 1160 C C . TYR A 1 146 ? 6.620 13.402 18.323 1.00 93.94 146 TYR A C 1
ATOM 1162 O O . TYR A 1 146 ? 5.618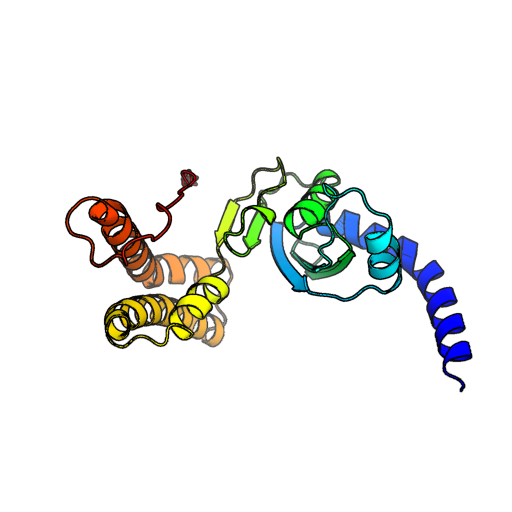 12.752 18.639 1.00 93.94 146 TYR A O 1
ATOM 1170 N N . VAL A 1 147 ? 7.049 13.443 17.055 1.00 94.75 147 VAL A N 1
ATOM 1171 C CA . VAL A 1 147 ? 6.359 12.738 15.961 1.00 94.75 147 VAL A CA 1
ATOM 1172 C C . VAL A 1 147 ? 6.360 11.222 16.188 1.00 94.75 147 VAL A C 1
ATOM 1174 O O . VAL A 1 147 ? 5.339 10.555 15.977 1.00 94.75 147 VAL A O 1
ATOM 1177 N N . LEU A 1 148 ? 7.496 10.662 16.611 1.00 95.75 148 LEU A N 1
ATOM 1178 C CA . LEU A 1 148 ? 7.638 9.232 16.880 1.00 95.75 148 LEU A CA 1
ATOM 1179 C C . LEU A 1 148 ? 6.747 8.770 18.039 1.00 95.75 148 LEU A C 1
ATOM 1181 O O . LEU A 1 148 ? 6.173 7.684 17.932 1.00 95.75 148 LEU A O 1
ATOM 1185 N N . ASP A 1 149 ? 6.575 9.587 19.076 1.00 96.62 149 ASP A N 1
ATOM 1186 C CA . ASP A 1 149 ? 5.717 9.304 20.229 1.00 96.62 149 ASP A CA 1
ATOM 1187 C C . ASP A 1 149 ? 4.234 9.316 19.848 1.00 96.62 149 ASP A C 1
ATOM 1189 O O . ASP A 1 149 ? 3.511 8.360 20.151 1.00 96.62 1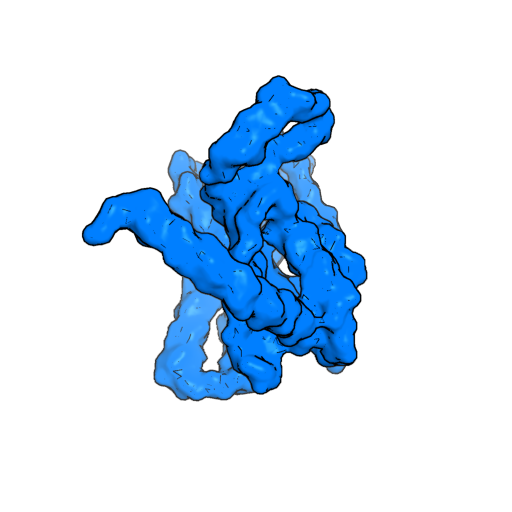49 ASP A O 1
ATOM 1193 N N . CYS A 1 150 ? 3.779 10.330 19.099 1.00 96.75 150 CYS A N 1
ATOM 1194 C CA . CYS A 1 150 ? 2.400 10.376 18.600 1.00 96.75 150 CYS A CA 1
ATOM 1195 C C . CYS A 1 150 ? 2.072 9.142 17.747 1.00 96.75 150 CYS A C 1
ATOM 1197 O O . CYS A 1 150 ? 1.045 8.488 17.949 1.00 96.75 150 CYS A O 1
ATOM 1199 N N . ILE A 1 151 ? 2.965 8.779 16.818 1.00 96.81 151 ILE A N 1
ATOM 1200 C CA . ILE A 1 151 ? 2.813 7.567 16.003 1.00 96.81 151 ILE A CA 1
ATOM 1201 C C . ILE A 1 151 ? 2.880 6.307 16.885 1.00 96.81 151 ILE A C 1
ATOM 1203 O O . ILE A 1 151 ? 2.128 5.353 16.662 1.00 96.81 151 ILE A O 1
ATOM 1207 N N . GLY A 1 152 ? 3.757 6.290 17.889 1.00 97.25 152 GLY A N 1
ATOM 1208 C CA . GLY A 1 152 ? 3.928 5.195 18.842 1.00 97.25 152 GLY A CA 1
ATOM 1209 C C . GLY A 1 152 ? 2.641 4.852 19.591 1.00 97.25 152 GLY A C 1
ATOM 1210 O O . GLY A 1 152 ? 2.268 3.676 19.653 1.00 97.25 152 GLY A O 1
ATOM 1211 N N . GLU A 1 153 ? 1.906 5.856 20.071 1.00 97.62 153 GLU A N 1
ATOM 1212 C CA . GLU A 1 153 ? 0.619 5.651 20.746 1.00 97.62 153 GLU A CA 1
ATOM 1213 C C . GLU A 1 153 ? -0.438 5.030 19.812 1.00 97.62 153 GLU A C 1
ATOM 1215 O O . GLU A 1 153 ? -1.167 4.119 20.215 1.00 97.62 153 GLU A O 1
ATOM 1220 N N . VAL A 1 154 ? -0.468 5.405 18.527 1.00 97.50 154 VAL A N 1
ATOM 1221 C CA . VAL A 1 154 ? -1.359 4.768 17.534 1.00 97.50 154 VAL A CA 1
ATOM 1222 C C . VAL A 1 154 ? -1.030 3.279 17.365 1.00 97.50 154 VAL A C 1
ATOM 1224 O O . VAL A 1 154 ? -1.930 2.435 17.360 1.00 97.50 154 VAL A O 1
ATOM 1227 N N . TYR A 1 155 ? 0.254 2.918 17.274 1.00 97.25 155 TYR A N 1
ATOM 1228 C CA . TYR A 1 155 ? 0.666 1.513 17.143 1.00 97.25 155 TYR A CA 1
ATOM 1229 C C . TYR A 1 155 ? 0.472 0.697 18.424 1.00 97.25 155 TYR A C 1
ATOM 1231 O O . TYR A 1 155 ? 0.203 -0.505 18.355 1.00 97.25 155 TYR A O 1
ATOM 1239 N N . LYS A 1 156 ? 0.570 1.325 19.596 1.00 98.25 156 LYS A N 1
ATOM 1240 C CA . LYS A 1 156 ? 0.231 0.710 20.884 1.00 98.25 156 LYS A CA 1
ATOM 1241 C C . LYS A 1 156 ? -1.259 0.368 20.957 1.00 98.25 156 LYS A C 1
ATOM 1243 O O . LYS A 1 156 ? -1.600 -0.746 21.355 1.00 98.25 156 LYS A O 1
ATOM 1248 N N . ASN A 1 157 ? -2.123 1.265 20.485 1.00 98.06 157 ASN A N 1
ATOM 1249 C CA . ASN A 1 157 ? -3.560 1.013 20.356 1.00 98.06 157 ASN A CA 1
ATOM 1250 C C . ASN A 1 157 ? -3.863 -0.122 19.366 1.00 98.06 157 ASN A C 1
ATOM 1252 O O . ASN A 1 157 ? -4.645 -1.018 19.676 1.00 98.06 157 ASN A O 1
ATOM 1256 N N . GLU A 1 158 ? -3.184 -0.153 18.217 1.00 97.69 158 GLU A N 1
ATOM 1257 C CA . GLU A 1 158 ? -3.305 -1.261 17.259 1.00 97.69 158 GLU A CA 1
ATOM 1258 C C . GLU A 1 158 ? -2.875 -2.600 17.883 1.00 97.69 158 GLU A C 1
ATOM 1260 O O . GLU A 1 158 ? -3.532 -3.626 17.699 1.00 97.69 158 GLU A O 1
ATOM 1265 N N . LYS A 1 159 ? -1.777 -2.608 18.654 1.00 98.25 159 LYS A N 1
ATOM 1266 C CA . LYS A 1 159 ? -1.304 -3.802 19.370 1.00 98.25 159 LYS A CA 1
ATOM 1267 C C . LYS A 1 159 ? -2.347 -4.304 20.370 1.00 98.25 159 LYS A C 1
ATOM 1269 O O . LYS A 1 159 ? -2.531 -5.515 20.470 1.00 98.25 159 LYS A O 1
ATOM 1274 N N . HIS A 1 160 ? -3.031 -3.401 21.075 1.00 98.12 160 HIS A N 1
ATOM 1275 C CA . HIS A 1 160 ? -4.152 -3.755 21.947 1.00 98.12 160 HIS A CA 1
ATOM 1276 C C . HIS A 1 160 ? -5.306 -4.378 21.149 1.00 98.12 160 HIS A C 1
ATOM 1278 O O . HIS A 1 160 ? -5.709 -5.495 21.457 1.00 98.12 160 HIS A O 1
ATOM 1284 N N . CYS A 1 161 ? -5.754 -3.735 20.064 1.00 98.31 161 CYS A N 1
ATOM 1285 C CA . CYS A 1 161 ? -6.843 -4.252 19.226 1.00 98.31 161 CYS A CA 1
ATOM 1286 C C . CYS A 1 161 ? -6.567 -5.674 18.714 1.00 98.31 161 CYS A C 1
ATOM 1288 O O . CYS A 1 161 ? -7.458 -6.522 18.711 1.00 98.31 161 CYS A O 1
ATOM 1290 N N . LYS A 1 162 ? -5.320 -5.949 18.302 1.00 97.50 162 LYS A N 1
ATOM 1291 C CA . LYS A 1 162 ? -4.897 -7.293 17.880 1.00 97.50 162 LYS A CA 1
ATOM 1292 C C . LYS A 1 162 ? -4.893 -8.295 19.028 1.00 97.50 162 LYS A C 1
ATOM 1294 O O . LYS A 1 162 ? -5.291 -9.435 18.823 1.00 97.50 162 LYS A O 1
ATOM 1299 N N . LYS A 1 163 ? -4.417 -7.890 20.210 1.00 98.25 163 LYS A N 1
ATOM 1300 C CA . LYS A 1 163 ? -4.352 -8.755 21.394 1.00 98.25 163 LYS A CA 1
ATOM 1301 C C . LYS A 1 163 ? -5.748 -9.199 21.836 1.00 98.25 163 LYS A C 1
ATOM 1303 O O . LYS A 1 163 ? -5.930 -10.372 22.135 1.00 98.25 163 LYS A O 1
ATOM 1308 N N . GLU A 1 164 ? -6.712 -8.285 21.816 1.00 98.00 164 GLU A N 1
ATOM 1309 C CA . GLU A 1 164 ? -8.105 -8.557 22.197 1.00 98.00 164 GLU A CA 1
ATOM 1310 C C . GLU A 1 164 ? -8.945 -9.136 21.041 1.00 98.00 164 GLU A C 1
ATOM 1312 O O . GLU A 1 164 ? -10.135 -9.389 21.205 1.00 98.00 164 GLU A O 1
ATOM 1317 N N . ASN A 1 165 ? -8.335 -9.362 19.867 1.00 97.38 165 ASN A N 1
ATOM 1318 C CA . ASN A 1 165 ? -8.980 -9.894 18.663 1.00 97.38 165 ASN A CA 1
ATOM 1319 C C . ASN A 1 165 ? -10.276 -9.147 18.284 1.00 97.38 165 ASN A C 1
ATOM 1321 O O . ASN A 1 165 ? -11.293 -9.761 17.953 1.00 97.38 165 ASN A O 1
ATOM 1325 N N . LEU A 1 166 ? -10.235 -7.812 18.355 1.00 97.88 166 LEU A N 1
ATOM 1326 C CA . LEU A 1 166 ? -11.395 -6.965 18.084 1.00 97.88 166 LEU A CA 1
ATOM 1327 C C . LEU A 1 166 ? -11.896 -7.139 16.645 1.00 97.88 166 LEU A C 1
ATOM 1329 O O . LEU A 1 166 ? -11.110 -7.253 15.697 1.00 97.88 166 LEU A O 1
ATOM 1333 N N . SER A 1 167 ? -13.220 -7.095 16.473 1.00 96.88 167 SER A N 1
ATOM 1334 C CA . SER A 1 167 ? -13.832 -7.087 15.145 1.00 96.88 167 SER A CA 1
ATOM 1335 C C . SER A 1 167 ? -13.416 -5.828 14.363 1.00 96.88 167 SER A C 1
ATOM 1337 O O . SER A 1 167 ? -13.006 -4.834 14.965 1.00 96.88 167 SER A O 1
ATOM 1339 N N . PRO A 1 168 ? -13.537 -5.794 13.020 1.00 93.06 168 PRO A N 1
ATOM 1340 C CA . PRO A 1 168 ? -13.221 -4.591 12.248 1.00 93.06 168 PRO A CA 1
ATOM 1341 C C . PRO A 1 168 ? -13.968 -3.333 12.714 1.00 93.06 168 PRO A C 1
ATOM 1343 O O . PRO A 1 168 ? -13.408 -2.242 12.646 1.00 93.06 168 PRO A O 1
ATOM 1346 N N . LYS A 1 169 ? -15.211 -3.488 13.194 1.00 96.12 169 LYS A N 1
ATOM 1347 C CA . LYS A 1 169 ? -16.018 -2.389 13.731 1.00 96.12 169 LYS A CA 1
ATOM 1348 C C . LYS A 1 169 ? -15.485 -1.936 15.091 1.00 96.12 169 LYS A C 1
ATOM 1350 O O . LYS A 1 169 ? -15.162 -0.767 15.239 1.00 96.12 169 LYS A O 1
ATOM 1355 N N . ASP A 1 170 ? -15.293 -2.862 16.028 1.00 98.00 170 ASP A N 1
ATOM 1356 C CA . ASP A 1 170 ? -14.818 -2.520 17.378 1.00 98.00 170 ASP A CA 1
ATOM 1357 C C . ASP A 1 170 ? -13.391 -1.958 17.348 1.00 98.00 170 ASP A C 1
ATOM 1359 O O . ASP A 1 170 ? -13.056 -1.041 18.092 1.00 98.00 170 ASP A O 1
ATOM 1363 N N . ARG A 1 171 ? -12.548 -2.458 16.436 1.00 97.88 171 ARG A N 1
ATOM 1364 C CA . ARG A 1 171 ? -11.210 -1.912 16.186 1.00 97.88 171 ARG A CA 1
ATOM 1365 C C . ARG A 1 171 ? -11.275 -0.474 15.671 1.00 97.88 171 ARG A C 1
ATOM 1367 O O . ARG A 1 171 ? -10.467 0.349 16.095 1.00 97.88 171 ARG A O 1
ATOM 1374 N N . LEU A 1 172 ? -12.209 -0.158 14.770 1.00 96.12 172 LEU A N 1
ATOM 1375 C CA . LEU A 1 172 ? -12.418 1.215 14.303 1.00 96.12 172 LEU A CA 1
ATOM 1376 C C . LEU A 1 172 ? -12.879 2.118 15.453 1.00 96.12 172 LEU A C 1
ATOM 1378 O O . LEU A 1 172 ? -12.271 3.166 15.660 1.00 96.12 172 LEU A O 1
ATOM 1382 N N . ASP A 1 173 ? -13.881 1.689 16.220 1.00 97.94 173 ASP A N 1
ATOM 1383 C CA . ASP A 1 173 ? -14.434 2.448 17.349 1.00 97.94 173 ASP A CA 1
ATOM 1384 C C . ASP A 1 173 ? -13.359 2.687 18.435 1.00 97.94 173 ASP A C 1
ATOM 1386 O O . ASP A 1 173 ? -13.225 3.792 18.976 1.00 97.94 173 ASP A O 1
ATOM 1390 N N . TYR A 1 174 ? -12.498 1.694 18.686 1.00 98.31 174 TYR A N 1
ATOM 1391 C CA . TYR A 1 174 ? -11.352 1.829 19.587 1.00 98.31 174 TYR A CA 1
ATOM 1392 C C . TYR A 1 174 ? -10.343 2.862 19.068 1.00 98.31 174 TYR A C 1
ATOM 1394 O O . TYR A 1 174 ? -9.910 3.744 19.811 1.00 98.31 174 TYR A O 1
ATOM 1402 N N . HIS A 1 175 ? -9.978 2.818 17.783 1.00 97.88 175 HIS A N 1
ATOM 1403 C CA . HIS A 1 175 ? -9.068 3.812 17.207 1.00 97.88 175 HIS A CA 1
ATOM 1404 C C . HIS A 1 175 ? -9.671 5.221 17.182 1.00 97.88 175 HIS A C 1
ATOM 1406 O O . HIS A 1 175 ? -8.958 6.181 17.474 1.00 97.88 175 HIS A O 1
ATOM 1412 N N . GLN A 1 176 ? -10.967 5.367 16.911 1.00 97.50 176 GLN A N 1
ATOM 1413 C CA . GLN A 1 176 ? -11.649 6.660 16.998 1.00 97.50 176 GLN A CA 1
ATOM 1414 C C . GLN A 1 176 ? -11.614 7.224 18.423 1.00 97.50 176 GLN A C 1
ATOM 1416 O O . GLN A 1 176 ? -11.426 8.426 18.604 1.00 97.50 176 GLN A O 1
ATOM 1421 N N . THR A 1 177 ? -11.712 6.366 19.436 1.00 97.88 177 THR A N 1
ATOM 1422 C CA . THR A 1 177 ? -11.665 6.789 20.841 1.00 97.88 177 THR A CA 1
ATOM 1423 C C . THR A 1 177 ? -10.242 7.110 21.306 1.00 97.88 177 THR A C 1
ATOM 1425 O O . THR A 1 177 ? -10.007 8.128 21.953 1.00 97.88 177 THR A O 1
ATOM 1428 N N . HIS A 1 178 ? -9.269 6.263 20.964 1.00 97.81 178 HIS A N 1
ATOM 1429 C CA . HIS A 1 178 ? -7.939 6.281 21.584 1.00 97.81 178 HIS A CA 1
ATOM 1430 C C . HIS A 1 178 ? -6.821 6.816 20.681 1.00 97.81 178 HIS A C 1
ATOM 1432 O O . HIS A 1 178 ? -5.764 7.197 21.177 1.00 97.81 178 HIS A O 1
ATOM 1438 N N . SER A 1 179 ? -7.017 6.835 19.359 1.00 97.62 179 SER A N 1
ATOM 1439 C CA . SER A 1 179 ? -6.003 7.271 18.381 1.00 97.62 179 SER A CA 1
ATOM 1440 C C . SER A 1 179 ? -6.333 8.593 17.691 1.00 97.62 179 SER A C 1
ATOM 1442 O O . SER A 1 179 ? -5.442 9.175 17.080 1.00 97.62 179 SER A O 1
ATOM 1444 N N . THR A 1 180 ? -7.564 9.105 17.808 1.00 96.62 180 THR A N 1
ATOM 1445 C CA . THR A 1 180 ? -7.928 10.412 17.233 1.00 96.62 180 THR A CA 1
ATOM 1446 C C . THR A 1 180 ? -7.079 11.530 17.819 1.00 96.62 180 THR A C 1
ATOM 1448 O O . THR A 1 180 ? -6.472 12.276 17.063 1.00 96.62 180 THR A O 1
ATOM 1451 N N . LYS A 1 181 ? -6.959 11.609 19.151 1.00 96.25 181 LYS A N 1
ATOM 1452 C CA . LYS A 1 181 ? -6.169 12.660 19.804 1.00 96.25 181 LYS A CA 1
ATOM 1453 C C . LYS A 1 181 ? -4.706 12.721 19.324 1.00 96.25 181 LYS A C 1
ATOM 1455 O O . LYS A 1 181 ? -4.331 13.776 18.824 1.00 96.25 181 LYS A O 1
ATOM 1460 N N . PRO A 1 182 ? -3.889 11.650 19.406 1.00 96.56 182 PRO A N 1
ATOM 1461 C CA . PRO A 1 182 ? -2.498 11.728 18.952 1.00 96.56 182 PRO A CA 1
ATOM 1462 C C . PRO A 1 182 ? -2.375 12.040 17.453 1.00 96.56 182 PRO A C 1
ATOM 1464 O O . PRO A 1 182 ? -1.431 12.710 17.050 1.00 96.56 182 PRO A O 1
ATOM 1467 N N . MET A 1 183 ? -3.335 11.611 16.624 1.00 96.19 183 MET A N 1
ATOM 1468 C CA . MET A 1 183 ? -3.358 11.966 15.202 1.00 96.19 183 MET A CA 1
ATOM 1469 C C . MET A 1 183 ? -3.708 13.443 14.964 1.00 96.19 183 MET A C 1
ATOM 1471 O O . MET A 1 183 ? -3.063 14.084 14.138 1.00 96.19 183 MET A O 1
ATOM 1475 N N . SER A 1 184 ? -4.691 13.994 15.684 1.00 95.81 184 SER A N 1
ATOM 1476 C CA . SER A 1 184 ? -5.063 15.415 15.614 1.00 95.81 184 SER A CA 1
ATOM 1477 C C . SER A 1 184 ? -3.956 16.329 16.141 1.00 95.81 184 SER A C 1
ATOM 1479 O O . SER A 1 184 ? -3.702 17.381 15.553 1.00 95.81 184 SER A O 1
ATOM 1481 N N . ASP A 1 185 ? -3.289 15.930 17.227 1.00 94.44 185 ASP A N 1
ATOM 1482 C CA . ASP A 1 185 ? -2.153 16.662 17.792 1.00 94.44 185 ASP A CA 1
ATOM 1483 C C . ASP A 1 185 ? -0.994 16.694 16.781 1.00 94.44 185 ASP A C 1
ATOM 1485 O O . ASP A 1 185 ? -0.476 17.766 16.470 1.00 94.44 185 ASP A O 1
ATOM 1489 N N . LEU A 1 186 ? -0.662 15.540 16.184 1.00 94.69 186 LEU A N 1
ATOM 1490 C CA . LEU A 1 186 ? 0.370 15.438 15.152 1.00 94.69 186 LEU A CA 1
ATOM 1491 C C . LEU A 1 186 ? 0.035 16.275 13.910 1.00 94.69 186 LEU A C 1
ATOM 1493 O O . LEU A 1 186 ? 0.904 16.972 13.391 1.00 94.69 186 LEU A O 1
ATOM 1497 N N . GLU A 1 187 ? -1.214 16.244 13.434 1.00 93.44 187 GLU A N 1
ATOM 1498 C CA . GLU A 1 187 ? -1.641 17.085 12.310 1.00 93.44 187 GLU A CA 1
ATOM 1499 C C . GLU A 1 187 ? -1.480 18.573 12.637 1.00 93.44 187 GLU A C 1
ATOM 1501 O O . GLU A 1 187 ? -0.916 19.319 11.835 1.00 93.44 187 GLU A O 1
ATOM 1506 N N . SER A 1 188 ? -1.950 18.997 13.813 1.00 93.56 188 SER A N 1
ATOM 1507 C CA . SER A 1 188 ? -1.872 20.392 14.256 1.00 93.56 188 SER A CA 1
ATOM 1508 C C . SER A 1 188 ? -0.422 20.853 14.371 1.00 93.56 188 SER A C 1
ATOM 1510 O O . SER A 1 188 ? -0.080 21.934 13.898 1.00 93.56 188 SER A O 1
ATOM 1512 N N . TRP A 1 189 ? 0.450 20.006 14.923 1.00 92.50 189 TRP A N 1
ATOM 1513 C CA . TRP A 1 189 ? 1.880 20.273 15.016 1.00 92.50 189 TRP A CA 1
ATOM 1514 C C . TRP A 1 189 ? 2.525 20.394 13.630 1.00 92.50 189 TRP A C 1
ATOM 1516 O O . TRP A 1 189 ? 3.210 21.379 13.358 1.00 92.50 189 TRP A O 1
ATOM 1526 N N . CYS A 1 190 ? 2.266 19.456 12.711 1.00 89.31 190 CYS A N 1
ATOM 1527 C CA . CYS A 1 190 ? 2.801 19.531 11.349 1.00 89.31 190 CYS A CA 1
ATOM 1528 C C . CYS A 1 190 ? 2.328 20.793 10.614 1.00 89.31 190 CYS A C 1
ATOM 1530 O O . CYS A 1 190 ? 3.123 21.428 9.925 1.00 89.31 190 CYS A O 1
ATOM 1532 N N . ARG A 1 191 ? 1.050 21.168 10.760 1.00 88.50 191 ARG A N 1
ATOM 1533 C CA . ARG A 1 191 ? 0.503 22.392 10.158 1.00 88.50 191 ARG A CA 1
ATOM 1534 C C . ARG A 1 191 ? 1.127 23.645 10.757 1.00 88.50 191 ARG A C 1
ATOM 1536 O O . ARG A 1 191 ? 1.549 24.500 9.992 1.00 88.50 191 ARG A O 1
ATOM 1543 N N . GLY A 1 192 ? 1.268 23.714 12.080 1.00 86.69 192 GLY A N 1
ATOM 1544 C CA . GLY A 1 192 ? 1.914 24.839 12.755 1.00 86.69 192 GLY A CA 1
ATOM 1545 C C . GLY A 1 192 ? 3.350 25.061 12.277 1.00 86.69 192 GLY A C 1
ATOM 1546 O O . GLY A 1 192 ? 3.703 26.174 11.909 1.00 86.69 192 GLY A O 1
ATOM 1547 N N . ASN A 1 193 ? 4.159 24.002 12.180 1.00 80.31 193 ASN A N 1
ATOM 1548 C CA . ASN A 1 193 ? 5.539 24.111 11.682 1.00 80.31 193 ASN A CA 1
ATOM 1549 C C . ASN A 1 193 ? 5.616 24.544 10.207 1.00 80.31 193 ASN A C 1
ATOM 1551 O O . ASN A 1 193 ? 6.552 25.225 9.799 1.00 80.31 193 ASN A O 1
ATOM 1555 N N . VAL A 1 194 ? 4.619 24.173 9.402 1.00 74.31 194 VAL A N 1
ATOM 1556 C CA . VAL A 1 194 ? 4.504 24.575 7.994 1.00 74.31 194 VAL A CA 1
ATOM 1557 C C . VAL A 1 194 ? 3.999 26.008 7.839 1.00 74.31 194 VAL A C 1
ATOM 1559 O O . VAL A 1 194 ? 4.443 26.712 6.948 1.00 74.31 194 VAL A O 1
ATOM 1562 N N . GLU A 1 195 ? 3.046 26.453 8.650 1.00 73.94 195 GLU A N 1
ATOM 1563 C CA . GLU A 1 195 ? 2.473 27.802 8.554 1.00 73.94 195 GLU A CA 1
ATOM 1564 C C . GLU A 1 195 ? 3.436 28.850 9.119 1.00 73.94 195 GLU A C 1
ATOM 1566 O O . GLU A 1 195 ? 3.609 29.921 8.535 1.00 73.94 195 GLU A O 1
ATOM 1571 N N . ASN A 1 196 ? 4.152 28.493 10.186 1.00 62.38 196 ASN A N 1
ATOM 1572 C CA . ASN A 1 196 ? 5.208 29.315 10.765 1.00 62.38 196 ASN A CA 1
ATOM 1573 C C . ASN A 1 196 ? 6.497 29.287 9.922 1.00 62.38 196 ASN A C 1
ATOM 1575 O O . ASN A 1 196 ? 7.389 30.091 10.160 1.00 62.38 196 ASN A O 1
ATOM 1579 N N . SER A 1 197 ? 6.576 28.456 8.867 1.00 54.44 197 SER A N 1
ATOM 1580 C CA . SER A 1 197 ? 7.713 28.391 7.928 1.00 54.44 197 SER A CA 1
ATOM 1581 C C . SER A 1 197 ? 8.026 29.709 7.202 1.00 54.44 197 SER A C 1
ATOM 1583 O O . SER A 1 197 ? 9.009 29.796 6.470 1.00 54.44 197 SER A O 1
ATOM 1585 N N . GLY A 1 198 ? 7.127 30.696 7.280 1.00 52.50 198 GLY A N 1
ATOM 1586 C CA . GLY A 1 198 ? 7.257 32.006 6.637 1.00 52.50 198 GLY A CA 1
ATOM 1587 C C . GLY A 1 198 ? 7.529 33.170 7.596 1.00 52.50 198 GLY A C 1
ATOM 1588 O O . GLY A 1 198 ? 7.801 34.273 7.124 1.00 52.50 198 GLY A O 1
ATOM 1589 N N . GLN A 1 199 ? 7.446 32.955 8.911 1.00 47.50 199 GLN A N 1
ATOM 1590 C CA . GLN A 1 199 ? 7.679 33.961 9.951 1.00 47.50 199 GLN A CA 1
ATOM 1591 C C . GLN A 1 199 ? 8.424 33.273 11.104 1.00 47.50 199 GLN A C 1
ATOM 1593 O O . GLN A 1 199 ? 7.817 32.518 11.852 1.00 47.50 199 GLN A O 1
ATOM 1598 N N . ASP A 1 200 ? 9.735 33.507 11.209 1.00 46.88 200 ASP A N 1
ATOM 1599 C CA . ASP A 1 200 ? 10.623 32.942 12.243 1.00 46.88 200 ASP A CA 1
ATOM 1600 C C . ASP A 1 200 ? 10.664 31.407 12.329 1.00 46.88 200 ASP A C 1
ATOM 1602 O O . ASP A 1 200 ? 10.557 30.817 13.402 1.00 46.88 200 ASP A O 1
ATOM 1606 N N . SER A 1 201 ? 10.864 30.726 11.203 1.00 50.06 201 SER A N 1
ATOM 1607 C CA . SER A 1 201 ? 11.108 29.286 11.233 1.00 50.06 201 SER A CA 1
ATOM 1608 C C . SER A 1 201 ? 12.586 28.943 11.356 1.00 50.06 201 SER A C 1
ATOM 1610 O O . SER A 1 201 ? 13.384 29.394 10.533 1.00 50.06 201 SER A O 1
ATOM 1612 N N . GLU A 1 202 ? 12.906 28.033 12.276 1.00 54.03 202 GLU A N 1
ATOM 1613 C CA . GLU A 1 202 ? 14.121 27.197 12.319 1.00 54.03 202 GLU A CA 1
ATOM 1614 C C . GLU A 1 202 ? 14.187 26.231 11.113 1.00 54.03 202 GLU A C 1
ATOM 1616 O O . GLU A 1 202 ? 14.455 25.041 11.232 1.00 54.03 202 GLU A O 1
ATOM 1621 N N . ILE A 1 203 ? 13.847 26.711 9.919 1.00 55.44 203 ILE A N 1
ATOM 1622 C CA . ILE A 1 203 ? 13.953 25.951 8.681 1.00 55.44 203 ILE A CA 1
ATOM 1623 C C . ILE A 1 203 ? 15.266 26.345 8.039 1.00 55.44 203 ILE A C 1
ATOM 1625 O O . ILE A 1 203 ? 15.527 27.532 7.825 1.00 55.44 203 ILE A O 1
ATOM 1629 N N . GLU A 1 204 ? 16.075 25.339 7.710 1.00 52.59 204 GLU A N 1
ATOM 1630 C CA . GLU A 1 204 ? 17.364 25.559 7.075 1.00 52.59 204 GLU A CA 1
ATOM 1631 C C . GLU A 1 204 ? 17.216 26.473 5.848 1.00 52.59 204 GLU A C 1
ATOM 1633 O O . GLU A 1 204 ? 16.346 26.231 4.988 1.00 52.59 204 GLU A O 1
ATOM 1638 N N . PRO A 1 205 ? 18.073 27.503 5.723 1.00 47.38 205 PRO A N 1
ATOM 1639 C CA . PRO A 1 205 ? 18.122 28.333 4.533 1.00 47.38 205 PRO A CA 1
ATOM 1640 C C . PRO A 1 205 ? 18.216 27.449 3.278 1.00 47.38 205 PRO A C 1
ATOM 1642 O O . PRO A 1 205 ? 19.121 26.624 3.167 1.00 47.38 205 PRO A O 1
ATOM 1645 N N . ASN A 1 206 ? 17.311 27.663 2.313 1.00 54.53 206 ASN A N 1
ATOM 1646 C CA . ASN A 1 206 ? 17.139 26.912 1.050 1.00 54.53 206 ASN A CA 1
ATOM 1647 C C . ASN A 1 206 ? 16.246 25.658 1.082 1.00 54.53 206 ASN A C 1
ATOM 1649 O O . ASN A 1 206 ? 16.185 24.935 0.082 1.00 54.53 206 ASN A O 1
ATOM 1653 N N . SER A 1 207 ? 15.496 25.418 2.156 1.00 51.41 207 SER A N 1
ATOM 1654 C CA . SER A 1 207 ? 14.448 24.392 2.129 1.00 51.41 207 SER A CA 1
ATOM 1655 C C . SER A 1 207 ? 13.358 24.724 1.089 1.00 51.41 207 SER A C 1
ATOM 1657 O O . SER A 1 207 ? 12.905 25.871 1.012 1.00 51.41 207 SER A O 1
ATOM 1659 N N . PRO A 1 208 ? 12.915 23.759 0.258 1.00 49.09 208 PRO A N 1
ATOM 1660 C CA . PRO A 1 208 ? 11.831 23.990 -0.692 1.00 49.09 208 PRO A CA 1
ATOM 1661 C C . PRO A 1 208 ? 10.514 24.277 0.051 1.00 49.09 208 PRO A C 1
ATOM 1663 O O . PRO A 1 208 ? 10.251 23.654 1.081 1.00 49.09 208 PRO A O 1
ATOM 1666 N N . PRO A 1 209 ? 9.657 25.180 -0.464 1.00 50.12 209 PRO A N 1
ATOM 1667 C CA . PRO A 1 209 ? 8.421 25.546 0.213 1.00 50.12 209 PRO A CA 1
ATOM 1668 C C . PRO A 1 209 ? 7.489 24.330 0.362 1.00 50.12 209 PRO A C 1
ATOM 1670 O O . PRO A 1 209 ? 7.386 23.516 -0.567 1.00 50.12 209 PRO A O 1
ATOM 1673 N N . PRO A 1 210 ? 6.781 24.197 1.497 1.00 50.75 210 PRO A N 1
ATOM 1674 C CA . PRO A 1 210 ? 5.876 23.080 1.735 1.00 50.75 210 PRO A CA 1
ATOM 1675 C C . PRO A 1 210 ? 4.741 23.064 0.698 1.00 50.75 210 PRO A C 1
ATOM 1677 O O . PRO A 1 210 ? 3.977 24.018 0.562 1.00 50.75 210 PRO A O 1
ATOM 1680 N N . TYR A 1 211 ? 4.618 21.966 -0.056 1.00 39.28 211 TYR A N 1
ATOM 1681 C CA . TYR A 1 211 ? 3.593 21.798 -1.092 1.00 39.28 211 TYR A CA 1
ATOM 1682 C C . TYR A 1 211 ? 2.441 20.937 -0.556 1.00 39.28 211 TYR A C 1
ATOM 1684 O O . TYR A 1 211 ? 2.561 19.714 -0.479 1.00 39.28 211 TYR A O 1
ATOM 1692 N N . PHE A 1 212 ? 1.304 21.547 -0.210 1.00 47.44 212 PHE A N 1
ATOM 1693 C CA . PHE A 1 212 ? 0.091 20.809 0.165 1.00 47.44 212 PHE A CA 1
ATOM 1694 C C . PHE A 1 212 ? -0.938 20.806 -0.970 1.00 47.44 212 PHE A C 1
ATOM 1696 O O . PHE A 1 212 ? -1.394 21.855 -1.425 1.00 47.44 212 PHE A O 1
ATOM 1703 N N . ARG A 1 213 ? -1.392 19.612 -1.375 1.00 38.03 213 ARG A N 1
ATOM 1704 C CA . ARG A 1 213 ? -2.727 19.460 -1.976 1.00 38.03 213 ARG A CA 1
ATOM 1705 C C . ARG A 1 213 ? -3.741 19.461 -0.836 1.00 38.03 213 ARG A C 1
ATOM 1707 O O . ARG A 1 213 ? -3.583 18.698 0.115 1.00 38.03 213 ARG A O 1
ATOM 1714 N N . LYS A 1 214 ? -4.780 20.298 -0.926 1.00 30.75 214 LYS A N 1
ATOM 1715 C CA . LYS A 1 214 ? -5.918 20.262 0.005 1.00 30.75 214 LYS A CA 1
ATOM 1716 C C . LYS A 1 214 ? -6.489 18.842 0.027 1.00 30.75 214 LYS A C 1
ATOM 1718 O O . LYS A 1 214 ? -7.062 18.393 -0.962 1.00 30.75 214 LYS A O 1
ATOM 1723 N N . VAL A 1 215 ? -6.321 18.139 1.143 1.00 36.22 215 VAL A N 1
ATOM 1724 C CA . VAL A 1 215 ? -7.067 16.910 1.415 1.00 36.22 215 VAL A CA 1
ATOM 1725 C C . VAL A 1 215 ? -8.469 17.363 1.797 1.00 36.22 215 VAL A C 1
ATOM 1727 O O . VAL A 1 215 ? -8.663 17.956 2.855 1.00 36.22 215 VAL A O 1
ATOM 1730 N N . VAL A 1 216 ? -9.440 17.159 0.909 1.00 30.77 216 VAL A N 1
ATOM 1731 C CA . VAL A 1 216 ? -10.846 17.302 1.283 1.00 30.77 216 VAL A CA 1
ATOM 1732 C C . VAL A 1 216 ? -11.147 16.117 2.188 1.00 30.77 216 VAL A C 1
ATOM 1734 O O . VAL A 1 216 ? -11.202 14.979 1.725 1.00 30.77 216 VAL A O 1
ATOM 1737 N N . ALA A 1 217 ? -11.270 16.368 3.489 1.00 33.34 217 ALA A N 1
ATOM 1738 C CA . ALA A 1 217 ? -11.817 15.388 4.409 1.00 33.34 217 ALA A CA 1
ATOM 1739 C C . ALA A 1 217 ? -13.238 15.066 3.932 1.00 33.34 217 ALA A C 1
ATOM 1741 O O . ALA A 1 217 ? -14.144 15.896 4.032 1.00 33.34 217 ALA A O 1
ATOM 1742 N N . SER A 1 218 ? -13.434 13.881 3.353 1.00 34.34 218 SER A N 1
ATOM 1743 C CA . SER A 1 218 ? -14.770 13.365 3.106 1.00 34.34 218 SER A CA 1
ATOM 1744 C C . SER A 1 218 ? -15.386 13.076 4.473 1.00 34.34 218 SER A C 1
ATOM 1746 O O . SER A 1 218 ? -15.145 12.020 5.057 1.00 34.34 218 SER A O 1
ATOM 1748 N N . ASN A 1 219 ? -16.138 14.035 5.008 1.00 29.22 219 ASN A N 1
ATOM 1749 C CA . ASN A 1 219 ? -16.993 13.813 6.165 1.00 29.22 219 ASN A CA 1
ATOM 1750 C C . ASN A 1 219 ? -18.026 12.750 5.778 1.00 29.22 219 ASN A C 1
ATOM 1752 O O . ASN A 1 219 ? -19.037 13.053 5.144 1.00 29.22 219 ASN A O 1
ATOM 1756 N N . SER A 1 220 ? -17.757 11.493 6.120 1.00 32.69 220 SER A N 1
ATOM 1757 C CA . SER A 1 220 ? -18.762 10.441 6.091 1.00 32.69 220 SER A CA 1
ATOM 1758 C C . SER A 1 220 ? -19.708 10.667 7.268 1.00 32.69 220 SER A C 1
ATOM 1760 O O . SER A 1 220 ? -19.365 10.355 8.409 1.00 32.69 220 SER A O 1
ATOM 1762 N N . LYS A 1 221 ? -20.871 11.253 6.980 1.00 31.66 221 LYS A N 1
ATOM 1763 C CA . LYS A 1 221 ? -22.102 10.873 7.676 1.00 31.66 221 LYS A CA 1
ATOM 1764 C C . LYS A 1 221 ? -22.575 9.525 7.145 1.00 31.66 221 LYS A C 1
ATOM 1766 O O . LYS A 1 221 ? -22.310 9.252 5.949 1.00 31.66 221 LYS A O 1
#

pLDDT: mean 88.11, std 16.92, range [29.22, 98.5]

Radius of gyration: 21.55 Å; chains: 1; bounding box: 43×64×49 Å

Sequence (221 aa):
MPASTQWDLMDTLANYLYPVWQSLLKTAANGNKFFIDDTKVKVLSLIKENKHLVKKDRKGMFTTGLISEGDFGRIVLYLSGRSHAGENLDKIIKTRTSEKKANLMSDALSANDKSDYEFARSYCLSHGRRKFVTVDDEELENPCQYVLDCIGEVYKNEKHCKKENLSPKDRLDYHQTHSTKPMSDLESWCRGNVENSGQDSEIEPNSPPPYFRKVVASNSK

Secondary structure (DSSP, 8-state):
--HHHHHHHHHHHHHHHHHHHHHHHHHHTT-SEEEEEEEE---HHHHHHTTTS-TTS----EEEEEEEEETTEEEEEEEEESS-HHHHHHHHHTT----S--EEEE-S-TTT---SS--EEEE-HHHHHHHHHT---STTHHHHHHHHHHHHHHHHHHHHHHHTT--HHHHHHHHHHHTHHHHHHHHHHHHHHHHGGGSS--PPTTPPPP-----------

Foldseek 3Di:
DDPVVVVVVVVVVVVVCVVVVVVLLLVLLAAQEKEKDWDFDDDPVLVVVVVVDDPPDQSTKTWMWMWGAHPVGIDTDTDIDRQGRLRSSQVSNVSYPHPHAHAYEEAPDVSNVDHPDDHNYDYDLVVVLVVLVPDPDPVCVVVSVLSNVLSVQLVVQVVVCVVVVPDPVVSVVSCVVRNPVSVVVNVVVVVVQLVCVVPDHPDPPPDDRDDDDDDPPPPDD